Protein AF-A0AAN8JAZ2-F1 (afdb_monomer)

Nearest PDB structures (foldseek):
  7as7-assembly1_A  TM=8.091E-01  e=2.298E-23  Homo sapiens
  7asg-assembly1_A  TM=7.825E-01  e=1.418E-23  Homo sapiens
  5yjh-assembly1_A-2  TM=7.879E-01  e=4.203E-23  Homo sapiens
  5yjg-assembly1_A  TM=7.631E-01  e=3.957E-23  Homo sapiens
  7asc-assembly1_A  TM=7.833E-01  e=1.324E-22  Homo sapiens

Organism: Patella caerulea (NCBI:txid87958)

pLDDT: mean 89.94, std 14.74, range [33.25, 98.69]

Sequence (283 aa):
MLKFLLVVTLLLNGAFGAKKPNLVEYLSQNQQYSTLVSLVKEAGLVDALTNIRFATLFAPTNDAFAKVPAPVLAELKNDTKALTNVLLNHLTNSTIVSPAIQNNDRVANLIGGNLIFNVGPSDGVTVNGVAISDTDAIVSNGVIHTIDAVLLPADGDILDYLVLHDDQFTDLFAAIIVANLEDALRAGVFTLFAPNDKAFAGILPQLPGATLLDILKYHVVVGNIYSSALSDGQKVTTLNGKDLTVSIKDNVVKINGATVLTADINTNNGVIHVIDTVLIPSS

Foldseek 3Di:
DDDDDDDDDDPDDDDPDDAFAFPLRVLVVDQQQPVVNVLCVLLVVVVVRRPQQEKEFAGAGPQQVVPPPPVVVVVLSVDSVQSVQLRQQRMFSDADFLVNDAAQDWTATRVRFTWGWHDDPPQGIDTLNWGFPATFCDGPHHTYTYTHHRDHDACAAPLSVLVVPCVWRVPVNVLCVVLVCVVVRVVAAKEFAGETVLQVVPPPVPQPPDDSNLLRQQRIAGGADFPVNDDAQDWTATSSRDTWGWHADPNWIDTVNWTFPDTSRDHRRYTYTYTNHRDHDDD

InterPro domains:
  IPR000782 FAS1 domain [PF02469] (32-153)
  IPR000782 FAS1 domain [PF02469] (168-281)
  IPR000782 FAS1 domain [PS50213] (20-151)
  IPR000782 FAS1 domain [PS50213] (156-279)
  IPR000782 FAS1 domain [SM00554] (56-154)
  IPR000782 FAS1 domain [SM00554] (191-282)
  IPR036378 FAS1 domain superfamily [G3DSA:2.30.180.10] (18-155)
  IPR036378 FAS1 domain superfamily [G3DSA:2.30.180.10] (156-282)
  IPR036378 FAS1 domain superfamily [SSF82153] (13-154)
  IPR036378 FAS1 domain superfamily [SSF82153] (155-282)
  IPR050904 Cell adhesion and biosynthesis-related protein [PTHR10900] (18-283)

Structure (mmCIF, N/CA/C/O backbone):
data_AF-A0AAN8JAZ2-F1
#
_entry.id   AF-A0AAN8JAZ2-F1
#
loop_
_atom_site.group_PDB
_atom_site.id
_atom_site.type_symbol
_atom_site.label_atom_id
_atom_site.label_alt_id
_atom_site.label_comp_id
_atom_site.label_asym_id
_atom_site.label_entity_id
_atom_site.label_seq_id
_atom_site.pdbx_PDB_ins_code
_atom_site.Cartn_x
_atom_site.Cartn_y
_atom_site.Cartn_z
_atom_site.occupancy
_atom_site.B_iso_or_equiv
_atom_site.auth_seq_id
_atom_site.auth_comp_id
_atom_site.auth_asym_id
_atom_site.auth_atom_id
_atom_site.pdbx_PDB_model_num
ATOM 1 N N . MET A 1 1 ? -23.492 21.011 -22.150 1.00 40.44 1 MET A N 1
ATOM 2 C CA . MET A 1 1 ? -22.637 19.872 -22.549 1.00 40.44 1 MET A CA 1
ATOM 3 C C . MET A 1 1 ? -21.638 20.366 -23.579 1.00 40.44 1 MET A C 1
ATOM 5 O O . MET A 1 1 ? -22.024 20.574 -24.720 1.00 40.44 1 MET A O 1
ATOM 9 N N . LEU A 1 2 ? -20.392 20.616 -23.179 1.00 33.25 2 LEU A N 1
ATOM 10 C CA . LEU A 1 2 ? -19.326 20.998 -24.102 1.00 33.25 2 LEU A CA 1
ATOM 11 C C . LEU A 1 2 ? -18.165 20.023 -23.886 1.00 33.25 2 LEU A C 1
ATOM 13 O O . LEU A 1 2 ? -17.515 20.046 -22.845 1.00 33.25 2 LEU A O 1
ATOM 17 N N . LYS A 1 3 ? -17.995 19.091 -24.829 1.00 39.19 3 LYS A N 1
ATOM 18 C CA . LYS A 1 3 ? -16.880 18.138 -24.864 1.00 39.19 3 LYS A CA 1
ATOM 19 C C . LYS A 1 3 ? -15.608 18.915 -25.204 1.00 39.19 3 LYS A C 1
ATOM 21 O O . LYS A 1 3 ? -15.479 19.394 -26.327 1.00 39.19 3 LYS A O 1
ATOM 26 N N . PHE A 1 4 ? -14.682 19.030 -24.256 1.00 39.47 4 PHE A N 1
ATOM 27 C CA . PHE A 1 4 ? -13.321 19.473 -24.542 1.00 39.47 4 PHE A CA 1
ATOM 28 C C . PHE A 1 4 ? -12.564 18.328 -25.224 1.00 39.47 4 PHE A C 1
ATOM 30 O O . PHE A 1 4 ? -12.283 17.301 -24.614 1.00 39.47 4 PHE A O 1
ATOM 37 N N . LEU A 1 5 ? -12.279 18.504 -26.512 1.00 35.16 5 LEU A N 1
ATOM 38 C CA . LEU A 1 5 ? -11.349 17.681 -27.274 1.00 35.16 5 LEU A CA 1
ATOM 39 C C . LEU A 1 5 ? -9.962 18.322 -27.126 1.00 35.16 5 LEU A C 1
ATOM 41 O O . LEU A 1 5 ? -9.693 19.358 -27.731 1.00 35.16 5 LEU A O 1
ATOM 45 N N . LEU A 1 6 ? -9.105 17.746 -26.283 1.00 36.53 6 LEU A N 1
ATOM 46 C CA . LEU A 1 6 ? -7.715 18.176 -26.148 1.00 36.53 6 LEU A CA 1
ATOM 47 C C . LEU A 1 6 ? -6.927 17.640 -27.354 1.00 36.53 6 LEU A C 1
ATOM 49 O O . LEU A 1 6 ? -6.611 16.455 -27.426 1.00 36.53 6 LEU A O 1
ATOM 53 N N . VAL A 1 7 ? -6.646 18.505 -28.327 1.00 39.62 7 VAL A N 1
ATOM 54 C CA . VAL A 1 7 ? -5.731 18.200 -29.434 1.00 39.62 7 VAL A CA 1
ATOM 55 C C . VAL A 1 7 ? -4.316 18.521 -28.961 1.00 39.62 7 VAL A C 1
ATOM 57 O O . VAL A 1 7 ? -3.970 19.684 -28.769 1.00 39.62 7 VAL A O 1
ATOM 60 N N . VAL A 1 8 ? -3.504 17.486 -28.743 1.00 39.94 8 VAL A N 1
ATOM 61 C CA . VAL A 1 8 ? -2.071 17.623 -28.456 1.00 39.94 8 VAL A CA 1
ATOM 62 C C . VAL A 1 8 ? -1.348 17.929 -29.766 1.00 39.94 8 VAL A C 1
ATOM 64 O O . VAL A 1 8 ? -1.205 17.066 -30.631 1.00 39.94 8 VAL A O 1
ATOM 67 N N . THR A 1 9 ? -0.903 19.172 -29.929 1.00 38.56 9 THR A N 1
ATOM 68 C CA . THR A 1 9 ? -0.088 19.591 -31.073 1.00 38.56 9 THR A CA 1
ATOM 69 C C . THR A 1 9 ? 1.353 19.132 -30.857 1.00 38.56 9 THR A C 1
ATOM 71 O O . THR A 1 9 ? 2.084 19.700 -30.048 1.00 38.56 9 THR A O 1
ATOM 74 N N . LEU A 1 10 ? 1.765 18.084 -31.571 1.00 37.25 10 LEU A N 1
ATOM 75 C CA . LEU A 1 10 ? 3.137 17.580 -31.569 1.00 37.25 10 LEU A CA 1
ATOM 76 C C . LEU A 1 10 ? 4.021 18.528 -32.404 1.00 37.25 10 LEU A C 1
ATOM 78 O O . LEU A 1 10 ? 3.965 18.516 -33.633 1.00 37.25 10 LEU A O 1
ATOM 82 N N . LEU A 1 11 ? 4.829 19.369 -31.753 1.00 43.09 11 LEU A N 1
ATOM 83 C CA . LEU A 1 11 ? 5.885 20.126 -32.432 1.00 43.09 11 LEU A CA 1
ATOM 84 C C . LEU A 1 11 ? 7.030 19.167 -32.790 1.00 43.09 11 LEU A C 1
ATOM 86 O O . LEU A 1 11 ? 7.865 18.832 -31.953 1.00 43.09 11 LEU A O 1
ATOM 90 N N . LEU A 1 12 ? 7.055 18.710 -34.046 1.00 48.88 12 LEU A N 1
ATOM 91 C CA . LEU A 1 12 ? 8.210 18.033 -34.634 1.00 48.88 12 LEU A CA 1
ATOM 92 C C . LEU A 1 12 ? 9.330 19.056 -34.857 1.00 48.88 12 LEU A C 1
ATOM 94 O O . LEU A 1 12 ? 9.285 19.823 -35.814 1.00 48.88 12 LEU A O 1
ATOM 98 N N . ASN A 1 13 ? 10.365 19.007 -34.022 1.00 43.09 13 ASN A N 1
ATOM 99 C CA . ASN A 1 13 ? 11.676 19.555 -34.354 1.00 43.09 13 ASN A CA 1
ATOM 100 C C . ASN A 1 13 ? 12.724 18.432 -34.307 1.00 43.09 13 ASN A C 1
ATOM 102 O O . ASN A 1 13 ? 13.176 18.025 -33.245 1.00 43.09 13 ASN A O 1
ATOM 106 N N . GLY A 1 14 ? 13.070 17.930 -35.497 1.00 42.91 14 GLY A N 1
ATOM 107 C CA . GLY A 1 14 ? 14.413 17.482 -35.879 1.00 42.91 14 GLY A CA 1
ATOM 108 C C . GLY A 1 14 ? 15.150 16.441 -35.028 1.00 42.91 14 GLY A C 1
ATOM 109 O O . GLY A 1 14 ? 16.140 16.782 -34.395 1.00 42.91 14 GLY A O 1
ATOM 110 N N . ALA A 1 15 ? 14.784 15.162 -35.160 1.00 43.62 15 ALA A N 1
ATOM 111 C CA . ALA A 1 15 ? 15.729 14.036 -35.201 1.00 43.62 15 ALA A CA 1
ATOM 112 C C . ALA A 1 15 ? 15.034 12.825 -35.849 1.00 43.62 15 ALA A C 1
ATOM 114 O O . ALA A 1 15 ? 14.043 12.310 -35.335 1.00 43.62 15 ALA A O 1
ATOM 115 N N . PHE A 1 16 ? 15.525 12.369 -37.001 1.00 45.75 16 PHE A N 1
ATOM 116 C CA . PHE A 1 16 ? 15.052 11.140 -37.636 1.00 45.75 16 PHE A CA 1
ATOM 117 C C . PHE A 1 16 ? 15.409 9.924 -36.751 1.00 45.75 16 PHE A C 1
ATOM 119 O O . PHE A 1 16 ? 16.544 9.465 -36.742 1.00 45.75 16 PHE A O 1
ATOM 126 N N . GLY A 1 17 ? 14.417 9.403 -36.021 1.00 52.44 17 GLY A N 1
ATOM 127 C CA . GLY A 1 17 ? 14.143 7.964 -35.933 1.00 52.44 17 GLY A CA 1
ATOM 128 C C . GLY A 1 17 ? 15.036 7.061 -35.071 1.00 52.44 17 GLY A C 1
ATOM 129 O O . GLY A 1 17 ? 15.272 5.926 -35.477 1.00 52.44 17 GLY A O 1
ATOM 130 N N . ALA A 1 18 ? 15.484 7.471 -33.882 1.00 63.41 18 ALA A N 1
ATOM 131 C CA . ALA A 1 18 ? 15.966 6.483 -32.911 1.00 63.41 18 ALA A CA 1
ATOM 132 C C . ALA A 1 18 ? 14.769 5.694 -32.341 1.00 63.41 18 ALA A C 1
ATOM 134 O O . ALA A 1 18 ? 13.843 6.286 -31.778 1.00 63.41 18 ALA A O 1
ATOM 135 N N . LYS A 1 19 ? 14.764 4.360 -32.493 1.00 84.88 19 LYS A N 1
ATOM 136 C CA . LYS A 1 19 ? 13.795 3.482 -31.814 1.00 84.88 19 LYS A CA 1
ATOM 137 C C . LYS A 1 19 ? 13.899 3.750 -30.309 1.00 84.88 19 LYS A C 1
ATOM 139 O O . LYS A 1 19 ? 14.987 3.632 -29.752 1.00 84.88 19 LYS A O 1
ATOM 144 N N . LYS A 1 20 ? 12.787 4.111 -29.655 1.00 91.19 20 LYS A N 1
ATOM 145 C CA . LYS A 1 20 ? 12.765 4.257 -28.192 1.00 91.19 20 LYS A CA 1
ATOM 146 C C . LYS A 1 20 ? 13.203 2.935 -27.545 1.00 91.19 20 LYS A C 1
ATOM 148 O O . LYS A 1 20 ? 12.728 1.889 -28.002 1.00 91.19 20 LYS A O 1
ATOM 153 N N . PRO A 1 21 ? 14.051 2.959 -26.502 1.00 96.88 21 PRO A N 1
ATOM 154 C CA . PRO A 1 21 ? 14.417 1.737 -25.794 1.00 96.88 21 PRO A CA 1
ATOM 155 C C . PRO A 1 21 ? 13.165 1.056 -25.224 1.00 96.88 21 PRO A C 1
ATOM 157 O O . PRO A 1 21 ? 12.138 1.708 -25.029 1.00 96.88 21 PRO A O 1
ATOM 160 N N . ASN A 1 22 ? 13.201 -0.255 -25.006 1.00 97.12 22 ASN A N 1
ATOM 161 C CA . ASN A 1 22 ? 12.215 -0.952 -24.168 1.00 97.12 22 ASN A CA 1
ATOM 162 C C . ASN A 1 22 ? 12.519 -0.750 -22.669 1.00 97.12 22 ASN A C 1
ATOM 164 O O . ASN A 1 22 ? 13.529 -0.137 -22.325 1.00 97.12 22 ASN A O 1
ATOM 168 N N . LEU A 1 23 ? 11.661 -1.261 -21.779 1.00 97.62 23 LEU A N 1
ATOM 169 C CA . LEU A 1 23 ? 11.838 -1.186 -20.322 1.00 97.62 23 LEU A CA 1
ATOM 170 C C . LEU A 1 23 ? 13.252 -1.607 -19.884 1.00 97.62 23 LEU A C 1
ATOM 172 O O . LEU A 1 23 ? 13.967 -0.822 -19.269 1.00 97.62 23 LEU A O 1
ATOM 176 N N . VAL A 1 24 ? 13.686 -2.819 -20.239 1.00 98.12 24 VAL A N 1
ATOM 177 C CA . VAL A 1 24 ? 14.981 -3.379 -19.811 1.00 98.12 24 VAL A CA 1
ATOM 178 C C . VAL A 1 24 ? 16.157 -2.589 -20.393 1.00 98.12 24 VAL A C 1
ATOM 180 O O . VAL A 1 24 ? 17.141 -2.333 -19.693 1.00 98.12 24 VAL A O 1
ATOM 183 N N . GLU A 1 25 ? 16.058 -2.173 -21.658 1.00 98.25 25 GLU A N 1
ATOM 184 C CA . GLU A 1 25 ? 17.064 -1.333 -22.318 1.00 98.25 25 GLU A CA 1
ATOM 185 C C . GLU A 1 25 ? 17.199 0.026 -21.620 1.00 98.25 25 GLU A C 1
ATOM 187 O O . GLU A 1 25 ? 18.316 0.449 -21.330 1.00 98.25 25 GLU A O 1
ATOM 192 N N . TYR A 1 26 ? 16.078 0.683 -21.301 1.00 98.19 26 TYR A N 1
ATOM 193 C CA . TYR A 1 26 ? 16.071 1.968 -20.604 1.00 98.19 26 TYR A CA 1
ATOM 194 C C . TYR A 1 26 ? 16.690 1.848 -19.211 1.00 98.19 26 TYR A C 1
ATOM 196 O O . TYR A 1 26 ? 17.563 2.640 -18.856 1.00 98.19 26 TYR A O 1
ATOM 204 N N . LEU A 1 27 ? 16.294 0.836 -18.431 1.00 98.31 27 LEU A N 1
ATOM 205 C CA . LEU A 1 27 ? 16.868 0.600 -17.104 1.00 98.31 27 LEU A CA 1
ATOM 206 C C . LEU A 1 27 ? 18.382 0.366 -17.185 1.00 98.31 27 LEU A C 1
ATOM 208 O O . LEU A 1 27 ? 19.137 0.928 -16.400 1.00 98.31 27 LEU A O 1
ATOM 212 N N . SER A 1 28 ? 18.841 -0.408 -18.172 1.00 98.19 28 SER A N 1
ATOM 213 C CA . SER A 1 28 ? 20.266 -0.719 -18.358 1.00 98.19 28 SER A CA 1
ATOM 214 C C . SER A 1 28 ? 21.110 0.493 -18.768 1.00 98.19 28 SER A C 1
ATOM 216 O O . SER A 1 28 ? 22.317 0.501 -18.536 1.00 98.19 28 SER A O 1
ATOM 218 N N . GLN A 1 29 ? 20.497 1.512 -19.375 1.00 97.88 29 GLN A N 1
ATOM 219 C CA . GLN A 1 29 ? 21.160 2.765 -19.749 1.00 97.88 29 GLN A CA 1
ATOM 220 C C . GLN A 1 29 ? 21.296 3.746 -18.573 1.00 97.88 29 GLN A C 1
ATOM 222 O O . GLN A 1 29 ? 22.061 4.704 -18.666 1.00 97.88 29 GLN A O 1
ATOM 227 N N . ASN A 1 30 ? 20.591 3.509 -17.464 1.00 97.88 30 ASN A N 1
ATOM 228 C CA . ASN A 1 30 ? 20.518 4.411 -16.320 1.00 97.88 30 ASN A CA 1
ATOM 229 C C . ASN A 1 30 ? 21.139 3.755 -15.076 1.00 97.88 30 ASN A C 1
ATOM 231 O O . ASN A 1 30 ? 20.594 2.811 -14.507 1.00 97.88 30 ASN A O 1
ATOM 235 N N . GLN A 1 31 ? 22.277 4.284 -14.613 1.00 97.94 31 GLN A N 1
ATOM 236 C CA . GLN A 1 31 ? 23.061 3.684 -13.519 1.00 97.94 31 GLN A CA 1
ATOM 237 C C . GLN A 1 31 ? 22.284 3.536 -12.201 1.00 97.94 31 GLN A C 1
ATOM 239 O O . GLN A 1 31 ? 22.577 2.626 -11.425 1.00 97.94 31 GLN A O 1
ATOM 244 N N . GLN A 1 32 ? 21.277 4.381 -11.964 1.00 98.00 32 GLN A N 1
ATOM 245 C CA . GLN A 1 32 ? 20.446 4.341 -10.759 1.00 98.00 32 GLN A CA 1
ATOM 246 C C . GLN A 1 32 ? 19.569 3.087 -10.628 1.00 98.00 32 GLN A C 1
ATOM 248 O O . GLN A 1 32 ? 19.041 2.854 -9.548 1.00 98.00 32 GLN A O 1
ATOM 253 N N . TYR A 1 33 ? 19.420 2.285 -11.689 1.00 98.50 33 TYR A N 1
ATOM 254 C CA . TYR A 1 33 ? 18.646 1.037 -11.668 1.00 98.50 33 TYR A CA 1
ATOM 255 C C . TYR A 1 33 ? 19.524 -0.21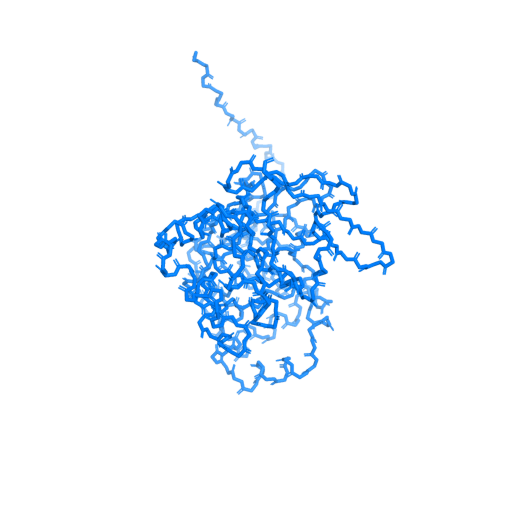7 -11.776 1.00 98.50 33 TYR A C 1
ATOM 257 O O . TYR A 1 33 ? 19.020 -1.301 -12.071 1.00 98.50 33 TYR A O 1
ATOM 265 N N . SER A 1 34 ? 20.840 -0.108 -11.576 1.00 98.25 34 SER A N 1
ATOM 266 C CA . SER A 1 34 ? 21.761 -1.239 -11.750 1.00 98.25 34 SER A CA 1
ATOM 267 C C . SER A 1 34 ? 21.412 -2.443 -10.862 1.00 98.25 34 SER A C 1
ATOM 269 O O . SER A 1 34 ? 21.470 -3.577 -11.344 1.00 98.25 34 SER A O 1
ATOM 271 N N . THR A 1 35 ? 20.970 -2.220 -9.618 1.00 96.69 35 THR A N 1
ATOM 272 C CA . THR A 1 35 ? 20.486 -3.287 -8.724 1.00 96.69 35 THR A CA 1
ATOM 273 C C . THR A 1 35 ? 19.230 -3.957 -9.281 1.00 96.69 35 THR A C 1
ATOM 275 O O . THR A 1 35 ? 19.182 -5.184 -9.368 1.00 96.69 35 THR A O 1
ATOM 278 N N . LEU A 1 36 ? 18.248 -3.170 -9.738 1.00 97.75 36 LEU A N 1
ATOM 279 C CA . LEU A 1 36 ? 17.022 -3.691 -10.353 1.00 97.75 36 LEU A CA 1
ATOM 280 C C . LEU A 1 36 ? 17.337 -4.553 -11.582 1.00 97.75 36 LEU A C 1
ATOM 282 O O . LEU A 1 36 ? 16.820 -5.658 -11.716 1.00 97.75 36 LEU A O 1
ATOM 286 N N . VAL A 1 37 ? 18.225 -4.078 -12.461 1.00 98.38 37 VAL A N 1
ATOM 287 C CA . VAL A 1 37 ? 18.643 -4.807 -13.668 1.00 98.38 37 VAL A CA 1
ATOM 288 C C . VAL A 1 37 ? 19.332 -6.130 -13.318 1.00 98.38 37 VAL A C 1
ATOM 290 O O . VAL A 1 37 ? 19.099 -7.123 -14.008 1.00 98.38 37 VAL A O 1
ATOM 293 N N . SER A 1 38 ? 20.162 -6.174 -12.266 1.00 96.62 38 SER A N 1
ATOM 294 C CA . SER A 1 38 ? 20.778 -7.427 -11.795 1.00 96.62 38 SER A CA 1
ATOM 295 C C . SER A 1 38 ? 19.717 -8.427 -11.348 1.00 96.62 38 SER A C 1
ATOM 297 O O . SER A 1 38 ? 19.698 -9.554 -11.834 1.00 96.62 38 SER A O 1
ATOM 299 N N . LEU A 1 39 ? 18.775 -7.992 -10.508 1.00 95.69 39 LEU A N 1
ATOM 300 C CA . LEU A 1 39 ? 17.714 -8.854 -9.987 1.00 95.69 39 LEU A CA 1
ATOM 301 C C . LEU A 1 39 ? 16.773 -9.355 -11.093 1.00 95.69 39 LEU A C 1
ATOM 303 O O . LEU A 1 39 ? 16.398 -10.522 -11.093 1.00 95.69 39 LEU A O 1
ATOM 307 N N . VAL A 1 40 ? 16.445 -8.518 -12.083 1.00 97.12 40 VAL A N 1
ATOM 308 C CA . VAL A 1 40 ? 15.669 -8.929 -13.270 1.00 97.12 40 VAL A CA 1
ATOM 309 C C . VAL A 1 40 ? 16.390 -10.021 -14.068 1.00 97.12 40 VAL A C 1
ATOM 311 O O . VAL A 1 40 ? 15.742 -10.945 -14.565 1.00 97.12 40 VAL A O 1
ATOM 314 N N . LYS A 1 41 ? 17.722 -9.942 -14.190 1.00 96.25 41 LYS A N 1
ATOM 315 C CA . LYS A 1 41 ? 18.535 -10.985 -14.839 1.00 96.25 41 LYS A CA 1
ATOM 316 C C . LYS A 1 41 ? 18.574 -12.264 -14.009 1.00 96.25 41 LYS A C 1
ATOM 318 O O . LYS A 1 41 ? 18.358 -13.335 -14.563 1.00 96.25 41 LYS A O 1
ATOM 323 N N . GLU A 1 42 ? 18.813 -12.149 -12.705 1.00 93.31 42 GLU A N 1
ATOM 324 C CA . GLU A 1 42 ? 18.852 -13.277 -11.764 1.00 93.31 42 GLU A CA 1
ATOM 325 C C . GLU A 1 42 ? 17.514 -14.030 -11.711 1.00 93.31 42 GLU A C 1
ATOM 327 O O . GLU A 1 42 ? 17.501 -15.257 -11.695 1.00 93.31 42 GLU A O 1
ATOM 332 N N . ALA A 1 43 ? 16.390 -13.311 -11.776 1.00 95.19 43 ALA A N 1
ATOM 333 C CA . ALA A 1 43 ? 15.048 -13.889 -11.827 1.00 95.19 43 ALA A CA 1
ATOM 334 C C . ALA A 1 43 ? 14.650 -14.432 -13.216 1.00 95.19 43 ALA A C 1
ATOM 336 O O . ALA A 1 43 ? 13.558 -14.973 -13.374 1.00 95.19 43 ALA A O 1
ATOM 337 N N . GLY A 1 44 ? 15.491 -14.271 -14.247 1.00 96.19 44 GLY A N 1
ATOM 338 C CA . GLY A 1 44 ? 15.187 -14.732 -15.606 1.00 96.19 44 GLY A CA 1
ATOM 339 C C . GLY A 1 44 ? 14.048 -13.967 -16.294 1.00 96.19 44 GLY A C 1
ATOM 340 O O . GLY A 1 44 ? 13.424 -14.487 -17.215 1.00 96.19 44 GLY A O 1
ATOM 341 N N . LEU A 1 45 ? 13.767 -12.729 -15.873 1.00 97.44 45 LEU A N 1
ATOM 342 C CA . LEU A 1 45 ? 12.632 -11.935 -16.364 1.00 97.44 45 LEU A CA 1
ATOM 343 C C . LEU A 1 45 ? 12.955 -11.066 -17.589 1.00 97.44 45 LEU A C 1
ATOM 345 O O . LEU A 1 45 ? 12.060 -10.409 -18.118 1.00 97.44 45 LEU A O 1
ATOM 349 N N . VAL A 1 46 ? 14.205 -11.054 -18.063 1.00 98.25 46 VAL A N 1
ATOM 350 C CA . VAL A 1 46 ? 14.652 -10.193 -19.177 1.00 98.25 46 VAL A CA 1
ATOM 351 C C . VAL A 1 46 ? 13.782 -10.375 -20.419 1.00 98.25 46 VAL A C 1
ATOM 353 O O . VAL A 1 46 ? 13.182 -9.408 -20.882 1.00 98.25 46 VAL A O 1
ATOM 356 N N . ASP A 1 47 ? 13.650 -11.605 -20.922 1.00 98.00 47 ASP A N 1
ATOM 357 C CA . ASP A 1 47 ? 12.897 -11.867 -22.153 1.00 98.00 47 ASP A CA 1
ATOM 358 C C . ASP A 1 47 ? 11.412 -11.524 -21.997 1.00 98.00 47 ASP A C 1
ATOM 360 O O . ASP A 1 47 ? 10.804 -10.953 -22.906 1.00 98.00 47 ASP A O 1
ATOM 364 N N . ALA A 1 48 ? 10.832 -11.817 -20.830 1.00 97.25 48 ALA A N 1
ATOM 365 C CA . ALA A 1 48 ? 9.444 -11.490 -20.528 1.00 97.25 48 ALA A CA 1
ATOM 366 C C . ALA A 1 48 ? 9.208 -9.969 -20.534 1.00 97.25 48 ALA A C 1
ATOM 368 O O . ALA A 1 48 ? 8.274 -9.496 -21.178 1.00 97.25 48 ALA A O 1
ATOM 369 N N . LEU A 1 49 ? 10.076 -9.191 -19.881 1.00 97.19 49 LEU A N 1
ATOM 370 C CA . LEU A 1 49 ? 9.953 -7.731 -19.787 1.00 97.19 49 LEU A CA 1
ATOM 371 C C . LEU A 1 49 ? 10.365 -6.998 -21.069 1.00 97.19 49 LEU A C 1
ATOM 373 O O . LEU A 1 49 ? 9.877 -5.901 -21.335 1.00 97.19 49 LEU A O 1
ATOM 377 N N . THR A 1 50 ? 11.238 -7.580 -21.888 1.00 97.44 50 THR A N 1
ATOM 378 C CA . THR A 1 50 ? 11.553 -7.053 -23.220 1.00 97.44 50 THR A CA 1
ATOM 379 C C . THR A 1 50 ? 10.376 -7.229 -24.181 1.00 97.44 50 THR A C 1
ATOM 381 O O . THR A 1 50 ? 10.100 -6.328 -24.971 1.00 97.44 50 THR A O 1
ATOM 384 N N . ASN A 1 51 ? 9.658 -8.355 -24.096 1.00 96.38 51 ASN A N 1
ATOM 385 C CA . ASN A 1 51 ? 8.572 -8.700 -25.021 1.00 96.38 51 ASN A CA 1
ATOM 386 C C . ASN A 1 51 ? 7.162 -8.407 -24.486 1.00 96.38 51 ASN A C 1
ATOM 388 O O . ASN A 1 51 ? 6.179 -8.662 -25.186 1.00 96.38 51 ASN A O 1
ATOM 392 N N . ILE A 1 52 ? 7.033 -7.875 -23.267 1.00 95.62 52 ILE A N 1
ATOM 393 C CA . ILE A 1 52 ? 5.736 -7.465 -22.725 1.00 95.62 52 ILE A CA 1
ATOM 394 C C . ILE A 1 52 ? 5.082 -6.440 -23.657 1.00 95.62 52 ILE A C 1
ATOM 396 O O . ILE A 1 52 ? 5.742 -5.541 -24.178 1.00 95.62 52 ILE A O 1
ATOM 400 N N . ARG A 1 53 ? 3.775 -6.591 -23.896 1.00 93.44 53 ARG A N 1
ATOM 401 C CA . ARG A 1 53 ? 3.042 -5.764 -24.866 1.00 93.44 53 ARG A CA 1
ATOM 402 C C . ARG A 1 53 ? 2.974 -4.300 -24.428 1.00 93.44 53 ARG A C 1
ATOM 404 O O . ARG A 1 53 ? 3.234 -3.406 -25.228 1.00 93.44 53 ARG A O 1
ATOM 411 N N . PHE A 1 54 ? 2.565 -4.079 -23.184 1.00 93.88 54 PHE A N 1
ATOM 412 C CA . PHE A 1 54 ? 2.548 -2.786 -22.513 1.00 93.88 54 PHE A CA 1
ATOM 413 C C . PHE A 1 54 ? 2.522 -3.000 -20.999 1.00 93.88 54 PHE A C 1
ATOM 415 O O . PHE A 1 54 ? 1.874 -3.933 -20.525 1.00 93.88 54 PHE A O 1
ATOM 422 N N . ALA A 1 55 ? 3.211 -2.136 -20.259 1.00 97.75 55 ALA A N 1
ATOM 423 C CA . ALA A 1 55 ? 3.183 -2.111 -18.801 1.00 97.75 55 ALA A CA 1
ATOM 424 C C . ALA A 1 55 ? 3.493 -0.710 -18.262 1.00 97.75 55 ALA A C 1
ATOM 426 O O . ALA A 1 55 ? 3.963 0.168 -18.994 1.00 97.75 55 ALA A O 1
ATOM 427 N N . THR A 1 56 ? 3.260 -0.525 -16.969 1.00 98.50 56 THR A N 1
ATOM 428 C CA . THR A 1 56 ? 3.855 0.558 -16.187 1.00 98.50 56 THR A CA 1
ATOM 429 C C . THR A 1 56 ? 4.777 -0.078 -15.172 1.00 98.50 56 THR A C 1
ATOM 431 O O . THR A 1 56 ? 4.343 -0.973 -14.452 1.00 98.50 56 THR A O 1
ATOM 434 N N . LEU A 1 57 ? 6.034 0.349 -15.140 1.00 98.69 57 LEU A N 1
ATOM 435 C CA . LEU A 1 57 ? 7.009 -0.088 -14.151 1.00 98.69 57 LEU A CA 1
ATOM 436 C C . LEU A 1 57 ? 7.226 1.028 -13.132 1.00 98.69 57 LEU A C 1
ATOM 438 O O . LEU A 1 57 ? 7.650 2.123 -13.496 1.00 98.69 57 LEU A O 1
ATOM 442 N N . PHE A 1 58 ? 7.017 0.720 -11.860 1.00 98.56 58 PHE A N 1
ATOM 443 C CA . PHE A 1 58 ? 7.461 1.553 -10.750 1.00 9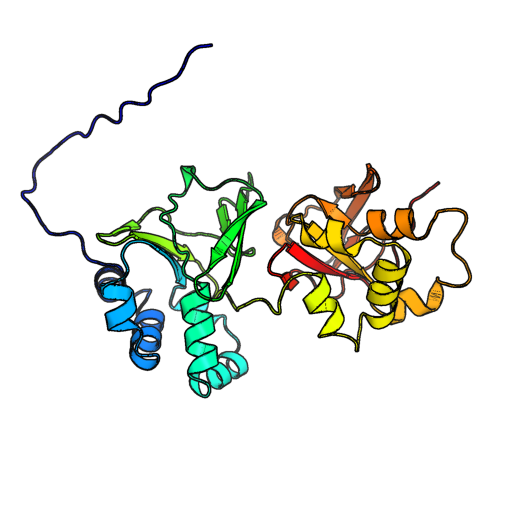8.56 58 PHE A CA 1
ATOM 444 C C . PHE A 1 58 ? 8.877 1.111 -10.383 1.00 98.56 58 PHE A C 1
ATOM 446 O O . PHE A 1 58 ? 9.060 0.099 -9.721 1.00 98.56 58 PHE A O 1
ATOM 453 N N . ALA A 1 59 ? 9.889 1.789 -10.920 1.00 98.62 59 ALA A N 1
ATOM 454 C CA . ALA A 1 59 ? 11.283 1.368 -10.857 1.00 98.62 59 ALA A CA 1
ATOM 455 C C . ALA A 1 59 ? 11.960 1.854 -9.561 1.00 98.62 59 ALA A C 1
ATOM 457 O O . ALA A 1 59 ? 12.259 3.049 -9.455 1.00 98.62 59 ALA A O 1
ATOM 458 N N . PRO A 1 60 ? 12.252 0.961 -8.595 1.00 98.50 60 PRO A N 1
ATOM 459 C CA . PRO A 1 60 ? 13.045 1.311 -7.425 1.00 98.50 60 PRO A CA 1
ATOM 460 C C . PRO A 1 60 ? 14.485 1.637 -7.820 1.00 98.50 60 PRO A C 1
ATOM 462 O O . PRO A 1 60 ? 15.124 0.906 -8.587 1.00 98.50 60 PRO A O 1
ATOM 465 N N . THR A 1 61 ? 15.006 2.734 -7.278 1.00 98.31 61 THR A N 1
ATOM 466 C CA . THR A 1 61 ? 16.418 3.107 -7.422 1.00 98.31 61 THR A CA 1
ATOM 467 C C . THR A 1 61 ? 17.335 2.194 -6.604 1.00 98.31 61 THR A C 1
ATOM 469 O O . THR A 1 61 ? 16.905 1.436 -5.734 1.00 98.31 61 THR A O 1
ATOM 472 N N . ASN A 1 62 ? 18.644 2.287 -6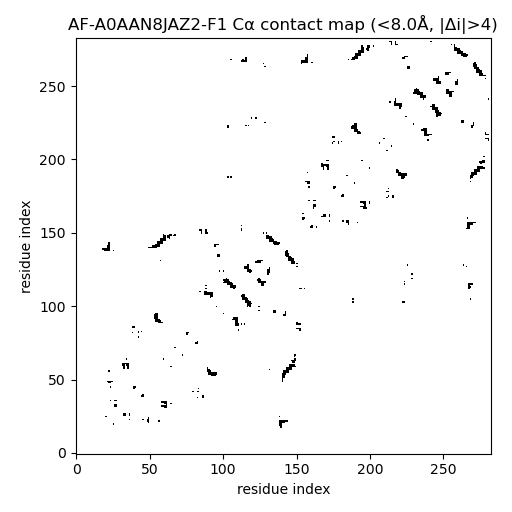.831 1.00 97.50 62 ASN A N 1
ATOM 473 C CA . ASN A 1 62 ? 19.635 1.622 -5.986 1.00 97.50 62 ASN A CA 1
ATOM 474 C C . ASN A 1 62 ? 19.498 2.029 -4.508 1.00 97.50 62 ASN A C 1
ATOM 476 O O . ASN A 1 62 ? 19.624 1.174 -3.634 1.00 97.50 62 ASN A O 1
ATOM 480 N N . ASP A 1 63 ? 19.180 3.298 -4.238 1.00 97.06 63 ASP A N 1
ATOM 481 C CA . ASP A 1 63 ? 18.952 3.799 -2.880 1.00 97.06 63 ASP A CA 1
ATOM 482 C C . ASP A 1 63 ? 17.681 3.199 -2.266 1.00 97.06 63 ASP A C 1
ATOM 484 O O . ASP A 1 63 ? 17.667 2.871 -1.081 1.00 97.06 63 ASP A O 1
ATOM 488 N N . ALA A 1 64 ? 16.637 2.970 -3.070 1.00 96.88 64 ALA A N 1
ATOM 489 C CA . ALA A 1 64 ? 15.439 2.255 -2.635 1.00 96.88 64 ALA A CA 1
ATOM 490 C C . ALA A 1 64 ? 15.770 0.832 -2.158 1.00 96.88 64 ALA A C 1
ATOM 492 O O . ALA A 1 64 ? 15.324 0.413 -1.091 1.00 96.88 64 ALA A O 1
ATOM 493 N N . PHE A 1 65 ? 16.605 0.101 -2.905 1.00 95.50 65 PHE A N 1
ATOM 494 C CA . PHE A 1 65 ? 17.079 -1.220 -2.481 1.00 95.50 65 PHE A CA 1
ATOM 495 C C . PHE A 1 65 ? 17.981 -1.160 -1.246 1.00 95.50 65 PHE A C 1
ATOM 497 O O . PHE A 1 65 ? 17.925 -2.067 -0.420 1.00 95.50 65 PHE A O 1
ATOM 504 N N . ALA A 1 66 ? 18.785 -0.105 -1.087 1.00 94.88 66 ALA A N 1
ATOM 505 C CA . ALA A 1 66 ? 19.637 0.073 0.089 1.00 94.88 66 ALA A CA 1
ATOM 506 C C . ALA A 1 66 ? 18.835 0.281 1.388 1.00 94.88 66 ALA A C 1
ATOM 508 O O . ALA A 1 66 ? 19.342 -0.018 2.469 1.00 94.88 66 ALA A O 1
ATOM 509 N N . LYS A 1 67 ? 17.584 0.755 1.292 1.00 95.38 67 LYS A N 1
ATOM 510 C CA . LYS A 1 67 ? 16.653 0.874 2.428 1.00 95.38 67 LYS A CA 1
ATOM 511 C C . LYS A 1 67 ? 16.021 -0.464 2.835 1.00 95.38 67 LYS A C 1
ATOM 513 O O . LYS A 1 67 ? 15.476 -0.555 3.933 1.00 95.38 67 LYS A O 1
ATOM 518 N N . VAL A 1 68 ? 16.076 -1.498 1.989 1.00 93.06 68 VAL A N 1
ATOM 519 C CA . VAL A 1 68 ? 15.526 -2.820 2.326 1.00 93.06 68 VAL A CA 1
ATOM 520 C C . VAL A 1 68 ? 16.398 -3.470 3.404 1.00 93.06 68 VAL A C 1
ATOM 522 O O . VAL A 1 68 ? 17.613 -3.581 3.214 1.00 93.06 68 VAL A O 1
ATOM 525 N N . PRO A 1 69 ? 15.819 -3.947 4.522 1.00 92.00 69 PRO A N 1
ATOM 526 C CA . PRO A 1 69 ? 16.587 -4.633 5.552 1.00 92.00 69 PRO A CA 1
ATOM 527 C C . PRO A 1 69 ? 17.376 -5.819 4.983 1.00 92.00 69 PRO A C 1
ATOM 529 O O . PRO A 1 69 ? 16.839 -6.648 4.247 1.00 92.00 69 PRO A O 1
ATOM 532 N N . ALA A 1 70 ? 18.652 -5.936 5.362 1.00 88.19 70 ALA A N 1
ATOM 533 C CA . ALA A 1 70 ? 19.543 -6.977 4.844 1.00 88.19 70 ALA A CA 1
ATOM 534 C C . ALA A 1 70 ? 19.000 -8.419 4.985 1.00 88.19 70 ALA A C 1
ATOM 536 O O . ALA A 1 70 ? 19.177 -9.185 4.036 1.00 88.19 70 ALA A O 1
ATOM 537 N N . PRO A 1 71 ? 18.314 -8.805 6.086 1.00 90.00 71 PRO A N 1
ATOM 538 C CA . PRO A 1 71 ? 17.698 -10.128 6.190 1.00 90.00 71 PRO A CA 1
ATOM 539 C C . PRO A 1 71 ? 16.636 -10.380 5.113 1.00 90.00 71 PRO A C 1
ATOM 541 O O . PRO A 1 71 ? 16.665 -11.426 4.474 1.00 90.00 71 PRO A O 1
ATOM 544 N N . VAL A 1 72 ? 15.772 -9.392 4.851 1.00 88.50 72 VAL A N 1
ATOM 545 C CA . VAL A 1 72 ? 14.719 -9.476 3.825 1.00 88.50 72 VAL A CA 1
ATOM 546 C C . VAL A 1 72 ? 15.345 -9.617 2.442 1.00 88.50 72 VAL A C 1
ATOM 548 O O . VAL A 1 72 ? 14.969 -10.488 1.665 1.00 88.50 72 VAL A O 1
ATOM 551 N N . LEU A 1 73 ? 16.360 -8.805 2.132 1.00 83.06 73 LEU A N 1
ATOM 552 C CA . LEU A 1 73 ? 17.034 -8.891 0.837 1.00 83.06 73 LEU A CA 1
ATOM 553 C C . LEU A 1 73 ? 17.753 -10.238 0.640 1.00 83.06 73 LEU A C 1
ATOM 555 O O . LEU A 1 73 ? 17.792 -10.753 -0.476 1.00 83.06 73 LEU A O 1
ATOM 559 N N . ALA A 1 74 ? 18.331 -10.808 1.701 1.00 86.06 74 ALA A N 1
ATOM 560 C CA . ALA A 1 74 ? 18.970 -12.120 1.650 1.00 86.06 74 ALA A CA 1
ATOM 561 C C . ALA A 1 74 ? 17.951 -13.249 1.432 1.00 86.06 74 ALA A C 1
ATOM 563 O O . ALA A 1 74 ? 18.207 -14.153 0.639 1.00 86.06 74 ALA A O 1
ATOM 564 N N . GLU A 1 75 ? 16.795 -13.175 2.090 1.00 87.69 75 GLU A N 1
ATOM 565 C CA . GLU A 1 75 ? 15.691 -14.116 1.898 1.00 87.69 75 GLU A CA 1
ATOM 566 C C . GLU A 1 75 ? 15.170 -14.077 0.459 1.00 87.69 75 GLU A C 1
ATOM 568 O O . GLU A 1 75 ? 15.124 -15.114 -0.202 1.00 87.69 75 GLU A O 1
ATOM 573 N N . LEU A 1 76 ? 14.915 -12.879 -0.079 1.00 87.25 76 LEU A N 1
ATOM 574 C CA . LEU A 1 76 ? 14.487 -12.710 -1.469 1.00 87.25 76 LEU A CA 1
ATOM 575 C C . LEU A 1 76 ? 15.494 -13.306 -2.458 1.00 87.25 76 LEU A C 1
ATOM 577 O O . LEU A 1 76 ? 15.103 -13.954 -3.419 1.00 87.25 76 LEU A O 1
ATOM 581 N N . LYS A 1 77 ? 16.798 -13.141 -2.225 1.00 81.69 77 LYS A N 1
ATOM 582 C CA . LYS A 1 77 ? 17.827 -13.724 -3.104 1.00 81.69 77 LYS A CA 1
ATOM 583 C C . LYS A 1 77 ? 17.888 -15.252 -3.045 1.00 81.69 77 LYS A 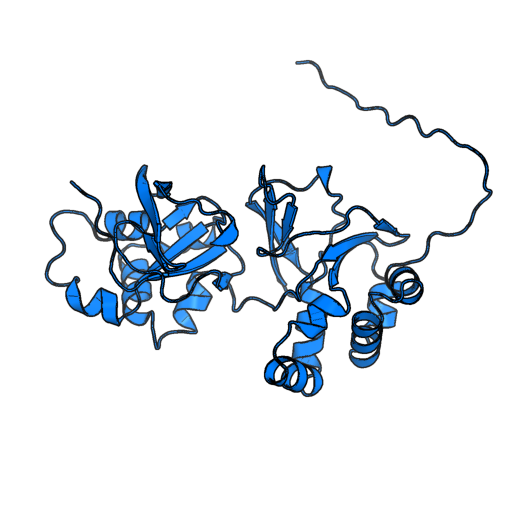C 1
ATOM 585 O O . LYS A 1 77 ? 18.312 -15.870 -4.018 1.00 81.69 77 LYS A O 1
ATOM 590 N N . ASN A 1 78 ? 17.480 -15.851 -1.930 1.00 89.88 78 ASN A N 1
ATOM 591 C CA . ASN A 1 78 ? 17.468 -17.303 -1.754 1.00 89.88 78 ASN A CA 1
ATOM 592 C C . ASN A 1 78 ? 16.162 -17.956 -2.231 1.00 89.88 78 ASN A C 1
ATOM 594 O O . ASN A 1 78 ? 16.146 -19.163 -2.465 1.00 89.88 78 ASN A O 1
ATOM 598 N N . ASP A 1 79 ? 15.094 -17.177 -2.414 1.00 93.69 79 ASP A N 1
ATOM 599 C CA . ASP A 1 79 ? 13.821 -17.635 -2.965 1.00 93.69 79 ASP A CA 1
ATOM 600 C C . ASP A 1 79 ? 13.517 -16.922 -4.290 1.00 93.69 79 ASP A C 1
ATOM 602 O O . ASP A 1 79 ? 12.951 -15.829 -4.346 1.00 93.69 79 ASP A O 1
ATOM 606 N N . THR A 1 80 ? 13.848 -17.585 -5.401 1.00 91.56 80 THR A N 1
ATOM 607 C CA . THR A 1 80 ? 13.601 -17.065 -6.753 1.00 91.56 80 THR A CA 1
ATOM 608 C C . THR A 1 80 ? 12.122 -16.767 -7.014 1.00 91.56 80 THR A C 1
ATOM 610 O O . THR A 1 80 ? 11.815 -15.849 -7.778 1.00 91.56 80 THR A O 1
ATOM 613 N N . LYS A 1 81 ? 11.191 -17.504 -6.394 1.00 93.56 81 LYS A N 1
ATOM 614 C CA . LYS A 1 81 ? 9.754 -17.251 -6.549 1.00 93.56 81 LYS A CA 1
ATOM 615 C C . LYS A 1 81 ? 9.365 -15.977 -5.807 1.00 93.56 81 LYS A C 1
ATOM 617 O O . LYS A 1 81 ? 8.678 -15.140 -6.388 1.00 93.56 81 LYS A O 1
ATOM 622 N N . ALA A 1 82 ? 9.840 -15.802 -4.576 1.00 93.31 82 ALA A N 1
ATOM 623 C CA . ALA A 1 82 ? 9.627 -14.573 -3.819 1.00 93.31 82 ALA A CA 1
ATOM 624 C C . ALA A 1 82 ? 10.244 -13.360 -4.534 1.00 93.31 82 ALA A C 1
ATOM 626 O O . ALA A 1 82 ? 9.560 -12.355 -4.721 1.00 93.31 82 ALA A O 1
ATOM 627 N N . LEU A 1 83 ? 11.481 -13.473 -5.034 1.00 95.06 83 LEU A N 1
ATOM 628 C CA . LEU A 1 83 ? 12.120 -12.422 -5.832 1.00 95.06 83 LEU A CA 1
ATOM 629 C C . LEU A 1 83 ? 11.303 -12.073 -7.076 1.00 95.06 83 LEU A C 1
ATOM 631 O O . LEU A 1 83 ? 11.055 -10.899 -7.343 1.00 95.06 83 LEU A O 1
ATOM 635 N N . THR A 1 84 ? 10.860 -13.086 -7.824 1.00 96.31 84 THR A N 1
ATOM 636 C CA . THR A 1 84 ? 10.022 -12.888 -9.013 1.00 96.31 84 THR A CA 1
ATOM 637 C C . THR A 1 84 ? 8.734 -12.160 -8.648 1.00 96.31 84 THR A C 1
ATOM 639 O O . THR A 1 84 ? 8.367 -11.204 -9.326 1.00 96.31 84 THR A O 1
ATOM 642 N N . ASN A 1 85 ? 8.081 -12.550 -7.551 1.00 95.94 85 ASN A N 1
ATOM 643 C CA . ASN A 1 85 ? 6.865 -11.894 -7.086 1.00 95.94 85 ASN A CA 1
ATOM 644 C C . ASN A 1 85 ? 7.109 -10.435 -6.692 1.00 95.94 85 ASN A C 1
ATOM 646 O O . ASN A 1 85 ? 6.327 -9.574 -7.082 1.00 95.94 85 ASN A O 1
ATOM 650 N N . VAL A 1 86 ? 8.203 -10.135 -5.984 1.00 96.81 86 VAL A N 1
ATOM 651 C CA . VAL A 1 86 ? 8.587 -8.751 -5.667 1.00 96.81 86 VAL A CA 1
ATOM 652 C C . VAL A 1 86 ? 8.803 -7.954 -6.949 1.00 96.81 86 VAL A C 1
ATOM 654 O O . VAL A 1 86 ? 8.233 -6.879 -7.096 1.00 96.81 86 VAL A O 1
ATOM 657 N N . LEU A 1 87 ? 9.572 -8.467 -7.910 1.00 97.69 87 LEU A N 1
ATOM 658 C CA . LEU A 1 87 ? 9.838 -7.753 -9.162 1.00 97.69 87 LEU A CA 1
ATOM 659 C C . LEU A 1 87 ? 8.553 -7.512 -9.963 1.00 97.69 87 LEU A C 1
ATOM 661 O O . LEU A 1 87 ? 8.330 -6.400 -10.427 1.00 97.69 87 LEU A O 1
ATOM 665 N N . LEU A 1 88 ? 7.680 -8.514 -10.079 1.00 97.88 88 LEU A N 1
ATOM 666 C CA . LEU A 1 88 ? 6.406 -8.402 -10.794 1.00 97.88 88 LEU A CA 1
ATOM 667 C C . LEU A 1 88 ? 5.368 -7.538 -10.059 1.00 97.88 88 LEU A C 1
ATOM 669 O O . LEU A 1 88 ? 4.504 -6.953 -10.712 1.00 97.88 88 LEU A O 1
ATOM 673 N N . ASN A 1 89 ? 5.470 -7.391 -8.735 1.00 98.12 89 ASN A N 1
ATOM 674 C CA . ASN A 1 89 ? 4.642 -6.464 -7.959 1.00 98.12 89 ASN A CA 1
ATOM 675 C C . ASN A 1 89 ? 4.856 -5.000 -8.380 1.00 98.12 89 ASN A C 1
ATOM 677 O O . ASN A 1 89 ? 3.940 -4.194 -8.279 1.00 98.12 89 ASN A O 1
ATOM 681 N N . HIS A 1 90 ? 6.032 -4.660 -8.914 1.00 98.50 90 HIS A N 1
ATOM 682 C CA . HIS A 1 90 ? 6.341 -3.312 -9.399 1.00 98.50 90 HIS A CA 1
ATOM 683 C C . HIS A 1 90 ? 5.765 -3.006 -10.788 1.00 98.50 90 HIS A C 1
ATOM 685 O O . HIS A 1 90 ? 5.958 -1.900 -11.296 1.00 98.50 90 HIS A O 1
ATOM 691 N N . LEU A 1 91 ? 5.099 -3.968 -11.433 1.00 98.44 91 LEU A N 1
ATOM 692 C CA . LEU A 1 91 ? 4.528 -3.793 -12.761 1.00 98.44 91 LEU A CA 1
ATOM 693 C C . LEU A 1 91 ? 3.008 -3.884 -12.743 1.00 98.44 91 LEU A C 1
ATOM 695 O O . LEU A 1 91 ? 2.430 -4.744 -12.082 1.00 98.44 91 LEU A O 1
ATOM 699 N N . THR A 1 92 ? 2.372 -3.058 -13.569 1.00 97.38 92 THR A N 1
ATOM 700 C CA . THR A 1 92 ? 0.953 -3.188 -13.918 1.00 97.38 92 THR A CA 1
ATOM 701 C C . THR A 1 92 ? 0.789 -3.732 -15.333 1.00 97.38 92 THR A C 1
ATOM 703 O O . THR A 1 92 ? 1.683 -3.632 -16.177 1.00 97.38 92 THR A O 1
ATOM 706 N N . ASN A 1 93 ? -0.393 -4.276 -15.621 1.00 92.31 93 ASN A N 1
ATOM 707 C CA . ASN A 1 93 ? -0.760 -4.753 -16.956 1.00 92.31 93 ASN A CA 1
ATOM 708 C C . ASN A 1 93 ? -1.310 -3.645 -17.875 1.00 92.31 93 ASN A C 1
ATOM 710 O O . ASN A 1 93 ? -1.972 -3.950 -18.863 1.00 92.31 93 ASN A O 1
ATOM 714 N N . SER A 1 94 ? -1.086 -2.374 -17.545 1.00 93.38 94 SER A N 1
ATOM 715 C CA . SER A 1 94 ? -1.607 -1.208 -18.258 1.00 93.38 94 SER A CA 1
ATOM 716 C C . SER A 1 94 ? -0.540 -0.119 -18.340 1.00 93.38 94 SER A C 1
ATOM 718 O O . SER A 1 94 ? 0.427 -0.127 -17.584 1.00 93.38 94 SER A O 1
ATOM 720 N N . THR A 1 95 ? -0.681 0.819 -19.275 1.00 95.44 95 THR A N 1
ATOM 721 C CA . THR A 1 95 ? 0.192 1.998 -19.340 1.00 95.44 95 THR A CA 1
ATOM 722 C C . THR A 1 95 ? -0.494 3.173 -18.666 1.00 95.44 95 THR A C 1
ATOM 724 O O . THR A 1 95 ? -1.546 3.618 -19.121 1.00 95.44 95 THR A O 1
ATOM 727 N N . ILE A 1 96 ? 0.113 3.670 -17.596 1.00 95.75 96 ILE A N 1
ATOM 728 C CA . ILE A 1 96 ? -0.415 4.723 -16.741 1.00 95.75 96 ILE A CA 1
ATOM 729 C C . ILE A 1 96 ? 0.612 5.844 -16.725 1.00 95.75 96 ILE A C 1
ATOM 731 O O . ILE A 1 96 ? 1.751 5.649 -16.310 1.00 95.75 96 ILE A O 1
ATOM 735 N N . VAL A 1 97 ? 0.198 7.014 -17.191 1.00 95.81 97 VAL A N 1
ATOM 736 C CA . VAL A 1 97 ? 0.961 8.259 -17.067 1.00 95.81 97 VAL A CA 1
ATOM 737 C C . VAL A 1 97 ? 0.486 9.025 -15.838 1.00 95.81 97 VAL A C 1
ATOM 739 O O . VAL A 1 97 ? -0.668 8.872 -15.434 1.00 95.81 97 VAL A O 1
ATOM 742 N N . SER A 1 98 ? 1.339 9.865 -15.261 1.00 93.00 98 SER A N 1
ATOM 743 C CA . SER A 1 98 ? 1.047 10.572 -14.011 1.00 93.00 98 SER A CA 1
ATOM 744 C C . SER A 1 98 ? -0.266 11.374 -14.027 1.00 93.00 98 SER A C 1
ATOM 746 O O . SER A 1 98 ? -1.000 11.278 -13.044 1.00 93.00 98 SER A O 1
ATOM 748 N N . PRO A 1 99 ? -0.684 12.051 -15.125 1.00 93.38 99 PRO A N 1
ATOM 749 C CA . PRO A 1 99 ? -1.952 12.787 -15.137 1.00 93.38 99 PRO A CA 1
ATOM 750 C C . PRO A 1 99 ? -3.200 11.893 -15.153 1.00 93.38 99 PRO A C 1
ATOM 752 O O . PRO A 1 99 ? -4.310 12.395 -14.991 1.00 93.38 99 PRO A O 1
ATOM 755 N N . ALA A 1 100 ? -3.041 10.593 -15.423 1.00 94.25 100 ALA A N 1
ATOM 756 C CA . ALA A 1 100 ? -4.135 9.627 -15.422 1.00 94.25 100 ALA A CA 1
ATOM 757 C C . ALA A 1 100 ? -4.366 8.996 -14.042 1.00 94.25 100 ALA A C 1
ATOM 759 O O . ALA A 1 100 ? -5.397 8.355 -13.860 1.00 94.25 100 ALA A O 1
ATOM 760 N N . ILE A 1 101 ? -3.430 9.168 -13.101 1.00 94.38 101 ILE A N 1
ATOM 761 C CA . ILE A 1 101 ? -3.530 8.621 -11.748 1.00 94.38 101 ILE A CA 1
ATOM 762 C C . ILE A 1 101 ? -4.516 9.460 -10.936 1.00 94.38 101 ILE A C 1
ATOM 764 O O . ILE A 1 101 ? -4.397 10.684 -10.861 1.00 94.38 101 ILE A O 1
ATOM 768 N N . GLN A 1 102 ? -5.483 8.794 -10.314 1.00 93.50 102 GLN A N 1
ATOM 769 C CA . GLN A 1 102 ? -6.460 9.398 -9.417 1.00 93.50 102 GLN A CA 1
ATOM 770 C C . GLN A 1 102 ? -6.253 8.912 -7.983 1.00 93.50 102 GLN A C 1
ATOM 772 O O . GLN A 1 102 ? -5.676 7.857 -7.718 1.00 93.50 102 GLN A O 1
ATOM 777 N N . ASN A 1 103 ? -6.720 9.714 -7.026 1.00 93.25 103 ASN A N 1
ATOM 778 C CA . ASN A 1 103 ? -6.615 9.357 -5.620 1.00 93.25 103 ASN A CA 1
ATOM 779 C C . ASN A 1 103 ? -7.471 8.118 -5.305 1.00 93.25 103 ASN A C 1
ATOM 781 O O . ASN A 1 103 ? -8.656 8.091 -5.635 1.00 93.25 103 ASN A O 1
ATOM 785 N N . ASN A 1 104 ? -6.883 7.156 -4.595 1.00 92.19 104 ASN A N 1
ATOM 786 C CA . ASN A 1 104 ? -7.429 5.831 -4.290 1.00 92.19 104 ASN A CA 1
ATOM 787 C C . ASN A 1 104 ? -7.609 4.908 -5.506 1.00 92.19 104 ASN A C 1
ATOM 789 O O . ASN A 1 104 ? -8.347 3.924 -5.406 1.00 92.19 104 ASN A O 1
ATOM 793 N N . ASP A 1 105 ? -6.952 5.188 -6.638 1.00 94.69 105 ASP A N 1
ATOM 794 C CA . ASP A 1 105 ? -6.953 4.252 -7.762 1.00 94.69 105 ASP A CA 1
ATOM 795 C C . ASP A 1 105 ? -6.384 2.904 -7.324 1.00 94.69 105 ASP A C 1
ATOM 797 O O . ASP A 1 105 ? -5.340 2.832 -6.678 1.00 94.69 105 ASP A O 1
ATOM 801 N N . ARG A 1 106 ? -7.067 1.827 -7.713 1.00 94.44 106 ARG A N 1
ATOM 802 C CA . ARG A 1 106 ? -6.650 0.447 -7.463 1.00 94.44 106 ARG A CA 1
ATOM 803 C C . ARG A 1 106 ? -6.375 -0.232 -8.795 1.00 94.44 106 ARG A C 1
ATOM 805 O O . ARG A 1 106 ? -7.297 -0.449 -9.582 1.00 94.44 106 ARG A O 1
ATOM 812 N N . VAL A 1 107 ? -5.117 -0.580 -9.043 1.00 95.75 107 VAL A N 1
ATOM 813 C CA . VAL A 1 107 ? -4.672 -1.162 -10.315 1.00 95.75 107 VAL A CA 1
ATOM 814 C C . VAL A 1 107 ? -4.029 -2.514 -10.070 1.00 95.75 107 VAL A C 1
ATOM 816 O O . VAL A 1 107 ? -3.142 -2.638 -9.231 1.00 95.75 107 VAL A O 1
ATOM 819 N N . ALA A 1 108 ? -4.432 -3.517 -10.847 1.00 96.50 108 ALA A N 1
ATOM 820 C CA . ALA A 1 108 ? -3.846 -4.846 -10.765 1.00 96.50 108 ALA A CA 1
ATOM 821 C C . ALA A 1 108 ? -2.341 -4.824 -11.089 1.00 96.50 108 ALA A C 1
ATOM 823 O O . ALA A 1 108 ? -1.916 -4.282 -12.119 1.00 96.50 108 ALA A O 1
ATOM 824 N N . ASN A 1 109 ? -1.551 -5.462 -10.228 1.00 96.81 109 ASN A N 1
ATOM 825 C CA . ASN A 1 109 ? -0.151 -5.771 -10.509 1.00 96.81 109 ASN A CA 1
ATOM 826 C C . ASN A 1 109 ? -0.034 -7.084 -11.313 1.00 96.81 109 ASN A C 1
ATOM 828 O O . ASN A 1 109 ? -1.032 -7.751 -11.604 1.00 96.81 109 ASN A O 1
ATOM 832 N N . LEU A 1 110 ? 1.185 -7.489 -11.677 1.00 96.62 110 LEU A N 1
ATOM 833 C CA . LEU A 1 110 ? 1.402 -8.726 -12.443 1.00 96.62 110 LEU A CA 1
ATOM 834 C C . LEU A 1 110 ? 1.382 -10.019 -11.608 1.00 96.62 110 LEU A C 1
ATOM 836 O O . LEU A 1 110 ? 1.536 -11.097 -12.180 1.00 96.62 110 LEU A O 1
ATOM 840 N N . ILE A 1 111 ? 1.165 -9.940 -10.291 1.00 95.88 111 ILE A N 1
ATOM 841 C CA . ILE A 1 111 ? 1.049 -11.111 -9.401 1.00 95.88 111 ILE A CA 1
ATOM 842 C C . ILE A 1 111 ? -0.391 -11.384 -8.941 1.00 95.88 111 ILE A C 1
ATOM 844 O O . ILE A 1 111 ? -0.617 -12.287 -8.141 1.00 95.88 111 ILE A O 1
ATOM 848 N N . GLY A 1 112 ? -1.370 -10.630 -9.454 1.00 93.06 112 GLY A N 1
ATOM 849 C CA . GLY A 1 112 ? -2.792 -10.784 -9.124 1.00 93.06 112 GLY A CA 1
ATOM 850 C C . GLY A 1 112 ? -3.258 -10.012 -7.884 1.00 93.06 112 GLY A C 1
ATOM 851 O O . GLY A 1 112 ? -4.429 -10.112 -7.527 1.00 93.06 112 GLY A O 1
ATOM 852 N N . GLY A 1 113 ? -2.371 -9.240 -7.251 1.00 94.75 113 GLY A N 1
ATOM 853 C 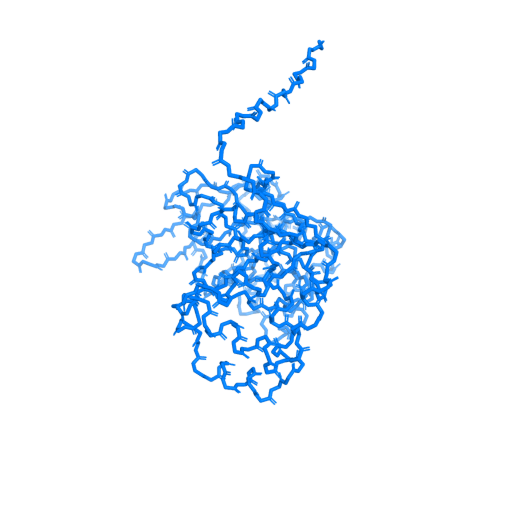CA . GLY A 1 113 ? -2.713 -8.250 -6.228 1.00 94.75 113 GLY A CA 1
ATOM 854 C C . GLY A 1 113 ? -2.983 -6.873 -6.837 1.00 94.75 113 GLY A C 1
ATOM 855 O O . GLY A 1 113 ? -3.135 -6.737 -8.055 1.00 94.75 113 GLY A O 1
ATOM 856 N N . ASN A 1 114 ? -3.003 -5.833 -6.002 1.00 96.06 114 ASN A N 1
ATOM 857 C CA . ASN A 1 114 ? -3.197 -4.459 -6.466 1.00 96.06 114 ASN A CA 1
ATOM 858 C C . ASN A 1 114 ? -2.122 -3.505 -5.946 1.00 96.06 114 ASN A C 1
ATOM 860 O O . ASN A 1 114 ? -1.633 -3.631 -4.827 1.00 96.06 114 ASN A O 1
ATOM 864 N N . LEU A 1 115 ? -1.824 -2.503 -6.765 1.00 97.06 115 LEU A N 1
ATOM 865 C CA . LEU A 1 115 ? -1.184 -1.263 -6.359 1.00 97.06 115 LEU A CA 1
ATOM 866 C C . LEU A 1 115 ? -2.269 -0.214 -6.128 1.00 97.06 115 LEU A C 1
ATOM 868 O O . LEU A 1 115 ? -3.177 -0.064 -6.954 1.00 97.06 115 LEU A O 1
ATOM 872 N N . ILE A 1 116 ? -2.176 0.491 -5.008 1.00 96.00 116 ILE A N 1
ATOM 873 C CA . ILE A 1 116 ? -3.095 1.555 -4.625 1.00 96.00 116 ILE A CA 1
ATOM 874 C C . ILE A 1 116 ? -2.363 2.884 -4.732 1.00 96.00 116 ILE A C 1
ATOM 876 O O . ILE A 1 116 ? -1.270 3.049 -4.190 1.00 96.00 116 ILE A O 1
ATOM 880 N N . PHE A 1 117 ? -2.966 3.828 -5.443 1.00 95.50 117 PHE A N 1
ATOM 881 C CA . PHE A 1 117 ? -2.387 5.139 -5.684 1.00 95.50 117 PHE A CA 1
ATOM 882 C C . PHE A 1 117 ? -3.057 6.199 -4.834 1.00 95.50 117 PHE A C 1
ATOM 884 O O . PHE A 1 117 ? -4.274 6.194 -4.649 1.00 95.50 117 PHE A O 1
ATOM 891 N N . ASN A 1 118 ? -2.268 7.164 -4.383 1.00 93.38 118 ASN A N 1
ATOM 892 C CA . ASN A 1 118 ? -2.783 8.362 -3.747 1.00 93.38 118 ASN A CA 1
ATOM 893 C C . ASN A 1 118 ? -2.246 9.604 -4.450 1.00 93.38 118 ASN A C 1
ATOM 895 O O . ASN A 1 118 ? -1.130 9.614 -4.966 1.00 93.38 118 ASN A O 1
ATOM 899 N N . VAL A 1 119 ? -3.070 10.651 -4.474 1.00 91.69 119 VAL A N 1
ATOM 900 C CA . VAL A 1 119 ? -2.698 11.963 -5.011 1.00 91.69 119 VAL A CA 1
ATOM 901 C C . VAL A 1 119 ? -2.935 12.983 -3.910 1.00 91.69 119 VAL A C 1
ATOM 903 O O . VAL A 1 119 ? -4.078 13.335 -3.612 1.00 91.69 119 VAL A O 1
ATOM 906 N N . GLY A 1 120 ? -1.847 13.405 -3.273 1.00 80.56 120 GLY A N 1
ATOM 907 C CA . GLY A 1 120 ? -1.855 14.366 -2.178 1.00 80.56 120 GLY A CA 1
ATOM 908 C C . GLY A 1 120 ? -1.488 15.776 -2.653 1.00 80.56 120 GLY A C 1
ATOM 909 O O . GLY A 1 120 ? -0.678 15.928 -3.568 1.00 80.56 120 GLY A O 1
ATOM 910 N N . PRO A 1 121 ? -2.034 16.835 -2.028 1.00 68.31 121 PRO A N 1
ATOM 911 C CA . PRO A 1 121 ? -1.638 18.211 -2.328 1.00 68.31 121 PRO A CA 1
ATOM 912 C C . PRO A 1 121 ? -0.182 18.518 -1.927 1.00 68.31 121 PRO A C 1
ATOM 914 O O . PRO A 1 121 ? 0.431 19.394 -2.532 1.00 68.31 121 PRO A O 1
ATOM 917 N N . SER A 1 122 ? 0.362 17.815 -0.926 1.00 65.31 122 SER A N 1
ATOM 918 C CA . SER A 1 122 ? 1.748 17.939 -0.442 1.00 65.31 122 SER A CA 1
ATOM 919 C C . SER A 1 122 ? 2.654 16.791 -0.884 1.00 65.31 122 SER A C 1
ATOM 921 O O . SER A 1 122 ? 3.831 17.017 -1.150 1.00 65.31 122 SER A O 1
ATOM 923 N N . ASP A 1 123 ? 2.103 15.580 -0.987 1.00 66.12 123 ASP A N 1
ATOM 924 C CA . ASP A 1 123 ? 2.898 14.348 -1.109 1.00 66.12 123 ASP A CA 1
ATOM 925 C C . ASP A 1 123 ? 3.092 13.914 -2.570 1.00 66.12 123 ASP A C 1
ATOM 927 O O . ASP A 1 123 ? 3.756 12.919 -2.857 1.00 66.12 123 ASP A O 1
ATOM 931 N N . GLY A 1 124 ? 2.511 14.668 -3.510 1.00 85.62 124 GLY A N 1
ATOM 932 C CA . GLY A 1 124 ? 2.510 14.324 -4.924 1.00 85.62 124 GLY A CA 1
ATOM 933 C C . GLY A 1 124 ? 1.725 13.041 -5.184 1.00 85.62 124 GLY A C 1
ATOM 934 O O . GLY A 1 124 ? 0.675 12.803 -4.584 1.00 85.62 124 GLY A O 1
ATOM 935 N N . VAL A 1 125 ? 2.220 12.231 -6.118 1.00 92.88 125 VAL A N 1
ATOM 936 C CA . VAL A 1 125 ? 1.647 10.916 -6.413 1.00 92.88 125 VAL A CA 1
ATOM 937 C C . VAL A 1 125 ? 2.431 9.853 -5.658 1.00 92.88 125 VAL A C 1
ATOM 939 O O . VAL A 1 125 ? 3.660 9.810 -5.742 1.00 92.88 125 VAL A O 1
ATOM 942 N N . THR A 1 126 ? 1.723 8.968 -4.966 1.00 94.44 126 THR A N 1
ATOM 943 C CA . THR A 1 126 ? 2.318 7.808 -4.301 1.00 94.44 126 THR A CA 1
ATOM 944 C C . THR A 1 126 ? 1.706 6.508 -4.809 1.00 94.44 126 THR A C 1
ATOM 946 O O . THR A 1 126 ? 0.587 6.486 -5.327 1.00 94.44 126 THR A O 1
ATOM 949 N N . VAL A 1 127 ? 2.458 5.418 -4.668 1.00 96.38 127 VAL A N 1
ATOM 950 C CA . VAL A 1 127 ? 2.033 4.045 -4.947 1.00 96.38 127 VAL A CA 1
ATOM 951 C C . VAL A 1 127 ? 2.339 3.184 -3.728 1.00 96.38 127 VAL A C 1
ATOM 953 O O . VAL A 1 127 ? 3.481 3.110 -3.284 1.00 96.38 127 VAL A O 1
ATOM 956 N N . ASN A 1 128 ? 1.313 2.576 -3.138 1.00 95.38 128 ASN A N 1
ATOM 957 C CA . ASN A 1 128 ? 1.393 1.872 -1.856 1.00 95.38 128 ASN A CA 1
ATOM 958 C C . ASN A 1 128 ? 2.125 2.683 -0.757 1.00 95.38 128 ASN A C 1
ATOM 960 O O . ASN A 1 128 ? 2.904 2.137 0.026 1.00 95.38 128 ASN A O 1
ATOM 964 N N . GLY A 1 129 ? 1.917 4.006 -0.745 1.00 92.75 129 GLY A N 1
ATOM 965 C CA . GLY A 1 129 ? 2.524 4.938 0.214 1.00 92.75 129 GLY A CA 1
ATOM 966 C C . GLY A 1 129 ? 3.944 5.384 -0.134 1.00 92.75 129 GLY A C 1
ATOM 967 O O . GLY A 1 129 ? 4.477 6.282 0.513 1.00 92.75 129 GLY A O 1
ATOM 968 N N . VAL A 1 130 ? 4.547 4.815 -1.179 1.00 94.62 130 VAL A N 1
ATOM 969 C CA . VAL A 1 130 ? 5.879 5.188 -1.665 1.00 94.62 130 VAL A CA 1
ATOM 970 C C . VAL A 1 130 ? 5.763 6.331 -2.664 1.00 94.62 130 VAL A C 1
ATOM 972 O O . VAL A 1 130 ? 4.977 6.256 -3.611 1.00 94.62 130 VAL A O 1
ATOM 975 N N . ALA A 1 131 ? 6.546 7.390 -2.468 1.00 93.38 131 ALA A N 1
ATOM 976 C CA . ALA A 1 131 ? 6.539 8.547 -3.350 1.00 93.38 131 ALA A CA 1
ATOM 977 C C . ALA A 1 131 ? 7.098 8.204 -4.737 1.00 93.38 131 ALA A C 1
ATOM 979 O O . ALA A 1 131 ? 8.109 7.509 -4.874 1.00 93.38 131 ALA A O 1
ATOM 980 N N . ILE A 1 132 ? 6.450 8.732 -5.775 1.00 95.38 132 ILE A N 1
ATOM 981 C CA . ILE A 1 132 ? 6.957 8.672 -7.144 1.00 95.38 132 ILE A CA 1
ATOM 982 C C . ILE A 1 132 ? 7.819 9.913 -7.391 1.00 95.38 132 ILE A C 1
ATOM 984 O O . ILE A 1 132 ? 7.302 11.026 -7.476 1.00 95.38 132 ILE A O 1
ATOM 988 N N . SER A 1 133 ? 9.137 9.726 -7.487 1.00 93.62 133 SER A N 1
ATOM 989 C CA . SER A 1 133 ? 10.110 10.824 -7.546 1.00 93.62 133 SER A CA 1
ATOM 990 C C . SER A 1 133 ? 10.300 11.397 -8.950 1.00 93.62 133 SER A C 1
ATOM 992 O O . SER A 1 133 ? 10.460 12.604 -9.096 1.00 93.62 133 SER A O 1
ATOM 994 N N . ASP A 1 134 ? 10.243 10.545 -9.978 1.00 94.38 134 ASP A N 1
ATOM 995 C CA . ASP A 1 134 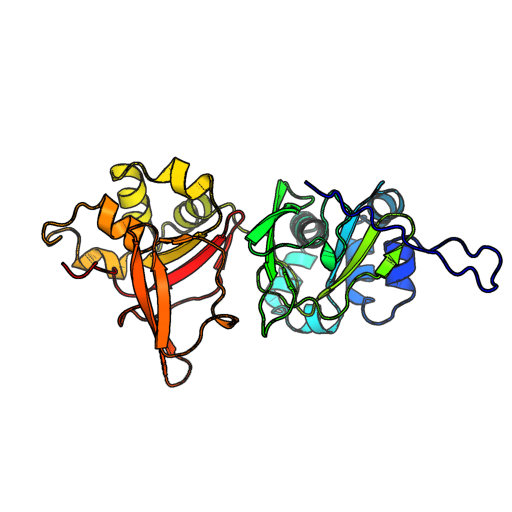? 10.250 10.950 -11.387 1.00 94.38 134 ASP A CA 1
ATOM 996 C C . ASP A 1 134 ? 9.126 10.232 -12.121 1.00 94.38 134 ASP A C 1
ATOM 998 O O . ASP A 1 134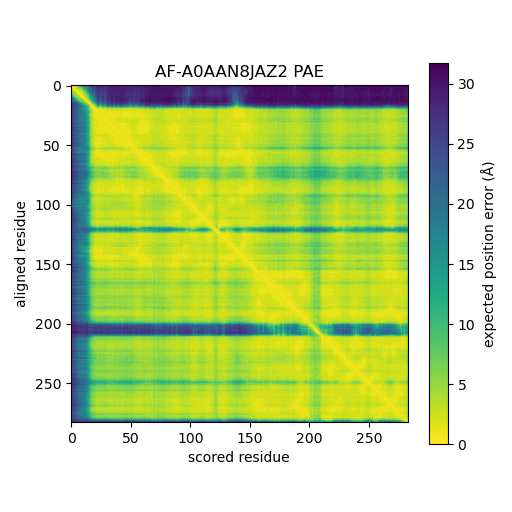 ? 8.899 9.037 -11.919 1.00 94.38 134 ASP A O 1
ATOM 1002 N N . THR A 1 135 ? 8.443 10.944 -13.007 1.00 95.06 135 THR A N 1
ATOM 1003 C CA . THR A 1 135 ? 7.267 10.427 -13.708 1.00 95.06 135 THR A CA 1
ATOM 1004 C C . THR A 1 135 ? 7.466 10.392 -15.217 1.00 95.06 135 THR A C 1
ATOM 1006 O O . THR A 1 135 ? 8.265 11.134 -15.786 1.00 95.06 135 THR A O 1
ATOM 1009 N N . ASP A 1 136 ? 6.684 9.536 -15.874 1.00 95.88 136 ASP A N 1
ATOM 1010 C CA . ASP A 1 136 ? 6.421 9.592 -17.315 1.00 95.88 136 ASP A CA 1
ATOM 1011 C C . ASP A 1 136 ? 7.638 9.356 -18.231 1.00 95.88 136 ASP A C 1
ATOM 1013 O O . ASP A 1 136 ? 7.722 9.895 -19.340 1.00 95.88 136 ASP A O 1
ATOM 1017 N N . ALA A 1 137 ? 8.559 8.467 -17.844 1.00 97.38 137 ALA A N 1
ATOM 1018 C CA . ALA A 1 137 ? 9.582 7.975 -18.765 1.00 97.38 137 ALA A CA 1
ATOM 1019 C C . ALA A 1 137 ? 8.958 7.003 -19.790 1.00 97.38 137 ALA A C 1
ATOM 1021 O O . ALA A 1 137 ? 8.795 5.807 -19.545 1.00 97.38 137 ALA A O 1
ATOM 1022 N N . ILE A 1 138 ? 8.574 7.535 -20.956 1.00 96.56 138 ILE A N 1
ATOM 1023 C CA . ILE A 1 138 ? 7.895 6.781 -22.024 1.00 96.56 138 ILE A CA 1
ATOM 1024 C C . ILE A 1 138 ? 8.898 5.955 -22.843 1.00 96.56 138 ILE A C 1
ATOM 1026 O O . ILE A 1 138 ? 9.698 6.511 -23.605 1.00 96.56 138 ILE A O 1
ATOM 1030 N N . VAL A 1 139 ? 8.755 4.631 -22.790 1.00 96.75 139 VAL A N 1
ATOM 1031 C CA . VAL A 1 139 ? 9.554 3.643 -23.534 1.00 96.75 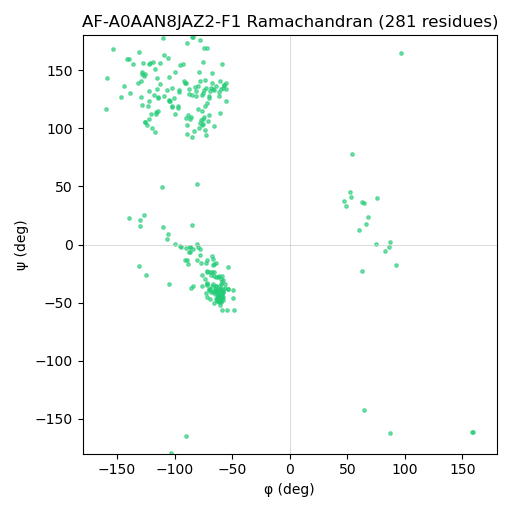139 VAL A CA 1
ATOM 1032 C C . VAL A 1 139 ? 8.721 2.955 -24.628 1.00 96.75 139 VAL A C 1
ATOM 1034 O O . VAL A 1 139 ? 7.542 3.252 -24.812 1.00 96.75 139 VAL A O 1
ATOM 1037 N N . SER A 1 140 ? 9.327 2.068 -25.422 1.00 96.75 140 SER A N 1
ATOM 1038 C CA . SER A 1 140 ? 8.638 1.418 -26.553 1.00 96.75 140 SER A CA 1
ATOM 1039 C C . SER A 1 140 ? 7.553 0.414 -26.150 1.00 96.75 140 SER A C 1
ATOM 1041 O O . SER A 1 140 ? 6.640 0.178 -26.938 1.00 96.75 140 SER A O 1
ATOM 1043 N N . ASN A 1 141 ? 7.629 -0.151 -24.943 1.00 96.44 141 ASN A N 1
ATOM 1044 C CA . ASN A 1 141 ? 6.691 -1.147 -24.424 1.00 96.44 141 ASN A CA 1
ATOM 1045 C C . ASN A 1 141 ? 6.082 -0.762 -23.060 1.00 96.44 141 ASN A C 1
ATOM 1047 O O . ASN A 1 141 ? 5.672 -1.635 -22.296 1.00 96.44 141 ASN A O 1
ATOM 1051 N N . GLY A 1 142 ? 6.010 0.536 -22.739 1.00 97.31 142 GLY A N 1
ATOM 1052 C CA . GLY A 1 142 ? 5.420 0.989 -21.480 1.00 97.31 142 GLY A CA 1
ATOM 1053 C C . GLY A 1 142 ? 5.818 2.387 -21.013 1.00 97.31 142 GLY A C 1
ATOM 1054 O O . GLY A 1 142 ? 6.320 3.212 -21.780 1.00 97.31 142 GLY A O 1
ATOM 1055 N N . VAL A 1 143 ? 5.591 2.624 -19.724 1.00 98.31 143 VAL A N 1
ATOM 1056 C CA . VAL A 1 143 ? 5.998 3.823 -18.977 1.00 98.31 143 VAL A CA 1
ATOM 1057 C C . VAL A 1 143 ? 6.774 3.394 -17.736 1.00 98.31 143 VAL A C 1
ATOM 1059 O O . VAL A 1 143 ? 6.474 2.357 -17.146 1.00 98.31 143 VAL A O 1
ATOM 1062 N N . ILE A 1 144 ? 7.775 4.181 -17.352 1.00 98.69 144 ILE A N 1
ATOM 1063 C CA . ILE A 1 144 ? 8.517 4.011 -16.103 1.00 98.69 144 ILE A CA 1
ATOM 1064 C C . ILE A 1 144 ? 8.261 5.223 -15.206 1.00 98.69 144 ILE A C 1
ATOM 1066 O O . ILE A 1 144 ? 8.352 6.365 -15.659 1.00 98.69 144 ILE A O 1
ATOM 1070 N N . HIS A 1 145 ? 7.983 4.949 -13.937 1.00 98.44 145 HIS A N 1
ATOM 1071 C CA . HIS A 1 145 ? 7.945 5.916 -12.843 1.00 98.44 145 HIS A CA 1
ATOM 1072 C C . HIS A 1 145 ? 9.016 5.528 -11.827 1.00 98.44 145 HIS A C 1
ATOM 1074 O O . HIS A 1 145 ? 9.076 4.369 -11.425 1.00 98.44 145 HIS A O 1
ATOM 1080 N N . THR A 1 146 ? 9.881 6.451 -11.422 1.00 98.44 146 THR A N 1
ATOM 1081 C CA . THR A 1 146 ? 10.916 6.181 -10.413 1.00 98.44 146 THR A CA 1
ATOM 1082 C C . THR A 1 146 ? 10.308 6.238 -9.018 1.00 98.44 146 THR A C 1
ATOM 1084 O O . THR A 1 146 ? 9.560 7.165 -8.716 1.00 98.44 146 THR A O 1
ATOM 1087 N N . ILE A 1 147 ? 10.660 5.283 -8.158 1.00 97.94 147 ILE A N 1
ATOM 1088 C CA . ILE A 1 147 ? 10.266 5.267 -6.744 1.00 97.94 147 ILE A CA 1
ATOM 1089 C C . ILE A 1 147 ? 11.488 5.105 -5.837 1.00 97.94 147 ILE A C 1
ATOM 1091 O O . ILE A 1 147 ? 12.522 4.565 -6.242 1.00 97.94 147 ILE A O 1
ATOM 1095 N N . ASP A 1 148 ? 11.363 5.558 -4.592 1.00 94.12 148 ASP A N 1
ATOM 1096 C CA . ASP A 1 148 ? 12.462 5.600 -3.625 1.00 94.12 148 ASP A CA 1
ATOM 1097 C C . ASP A 1 148 ? 12.379 4.517 -2.531 1.00 94.12 148 ASP A C 1
ATOM 1099 O O . ASP A 1 148 ? 13.184 4.529 -1.594 1.00 94.12 148 ASP A O 1
ATOM 1103 N N . ALA A 1 149 ? 11.459 3.560 -2.663 1.00 96.19 149 ALA A N 1
ATOM 1104 C CA . ALA A 1 149 ? 11.372 2.357 -1.838 1.00 96.19 149 ALA A CA 1
ATOM 1105 C C . ALA A 1 149 ? 10.967 1.137 -2.684 1.00 96.19 149 ALA A C 1
ATOM 1107 O O . ALA A 1 149 ? 10.422 1.280 -3.776 1.00 96.19 149 ALA A O 1
ATOM 1108 N N . VAL A 1 150 ? 11.250 -0.071 -2.193 1.00 96.88 150 VAL A N 1
ATOM 1109 C CA . VAL A 1 150 ? 10.845 -1.323 -2.853 1.00 96.88 150 VAL A CA 1
ATOM 1110 C C . VAL A 1 150 ? 9.416 -1.679 -2.442 1.00 96.88 150 VAL A C 1
ATOM 1112 O O . VAL A 1 150 ? 9.112 -1.762 -1.254 1.00 96.88 150 VAL A O 1
ATOM 1115 N N . LEU A 1 151 ? 8.552 -1.937 -3.423 1.00 96.81 151 LEU A N 1
ATOM 1116 C CA . LEU A 1 151 ? 7.183 -2.404 -3.221 1.00 96.81 151 LEU A CA 1
ATOM 1117 C C . LEU A 1 151 ? 7.185 -3.906 -2.928 1.00 96.81 151 LEU A C 1
ATOM 1119 O O . LEU A 1 151 ? 7.273 -4.737 -3.839 1.00 96.81 151 LEU A O 1
ATOM 1123 N N . LEU A 1 152 ? 7.063 -4.265 -1.654 1.00 94.50 152 LEU A N 1
ATOM 1124 C CA . LEU A 1 152 ? 6.842 -5.653 -1.257 1.00 94.50 152 LEU A CA 1
ATOM 1125 C C . LEU A 1 152 ? 5.391 -6.076 -1.573 1.00 94.50 152 LEU A C 1
ATOM 1127 O O . LEU A 1 152 ? 4.481 -5.251 -1.442 1.00 94.50 152 LEU A O 1
ATOM 1131 N N . PRO A 1 153 ? 5.159 -7.321 -2.032 1.00 93.81 153 PRO A N 1
ATOM 1132 C CA . PRO A 1 153 ? 3.818 -7.877 -2.177 1.00 93.81 153 PRO A CA 1
ATOM 1133 C C . PRO A 1 153 ? 3.038 -7.804 -0.863 1.00 93.81 153 PRO A C 1
ATOM 1135 O O . PRO A 1 153 ? 3.597 -8.076 0.195 1.00 93.81 153 PRO A O 1
ATOM 1138 N N . ALA A 1 154 ? 1.755 -7.462 -0.945 1.00 94.00 154 ALA A N 1
ATOM 1139 C CA . ALA A 1 154 ? 0.850 -7.530 0.195 1.00 94.00 154 ALA A CA 1
ATOM 1140 C C . ALA A 1 154 ? 0.375 -8.969 0.456 1.00 94.00 154 ALA A C 1
ATOM 1142 O O . ALA A 1 154 ? 0.144 -9.728 -0.493 1.00 94.00 154 ALA A O 1
ATOM 1143 N N . ASP A 1 155 ? 0.121 -9.293 1.724 1.00 90.50 155 ASP A N 1
ATOM 1144 C CA . ASP A 1 155 ? -0.407 -10.586 2.185 1.00 90.50 155 ASP A CA 1
ATOM 1145 C C . ASP A 1 155 ? -1.936 -10.681 2.015 1.00 90.50 155 ASP A C 1
ATOM 1147 O O . ASP A 1 155 ? -2.686 -10.973 2.942 1.00 90.50 155 ASP A O 1
ATOM 1151 N N . GLY A 1 156 ? -2.417 -10.402 0.803 1.00 95.38 156 GLY A N 1
ATOM 1152 C CA . GLY A 1 156 ? -3.846 -10.399 0.490 1.00 95.38 156 GLY A CA 1
ATOM 1153 C C . GLY A 1 156 ? -4.525 -9.058 0.765 1.00 95.38 156 GLY A C 1
ATOM 1154 O O . GLY A 1 156 ? -3.889 -8.001 0.773 1.00 95.38 156 GLY A O 1
ATOM 1155 N N . ASP A 1 157 ? -5.851 -9.081 0.858 1.00 97.06 157 ASP A N 1
ATOM 1156 C CA . ASP A 1 157 ? -6.644 -7.905 1.217 1.00 97.06 157 ASP A CA 1
ATOM 1157 C C . ASP A 1 157 ? -6.746 -7.735 2.748 1.00 97.06 157 ASP A C 1
ATOM 1159 O O . ASP A 1 157 ? -6.185 -8.532 3.495 1.00 97.06 157 ASP A O 1
ATOM 1163 N N . ILE A 1 158 ? -7.418 -6.685 3.233 1.00 97.81 158 ILE A N 1
ATOM 1164 C CA . ILE A 1 158 ? -7.545 -6.403 4.673 1.00 97.81 158 ILE A CA 1
ATOM 1165 C C . ILE A 1 158 ? -7.983 -7.638 5.462 1.00 97.81 158 ILE A C 1
ATOM 1167 O O . ILE A 1 158 ? -7.408 -7.918 6.506 1.00 97.81 158 ILE A O 1
ATOM 1171 N N . LEU A 1 159 ? -8.985 -8.381 4.993 1.00 97.75 159 LEU A N 1
ATOM 1172 C CA . LEU A 1 159 ? -9.508 -9.521 5.741 1.00 97.75 159 LEU A CA 1
ATOM 1173 C C . LEU A 1 159 ? -8.576 -10.725 5.656 1.00 97.75 159 LEU A C 1
ATOM 1175 O O . LEU A 1 159 ? -8.432 -11.434 6.647 1.00 97.75 159 LEU A O 1
ATOM 1179 N N . ASP A 1 160 ? -7.924 -10.934 4.512 1.00 97.69 160 ASP A N 1
ATOM 1180 C CA . ASP A 1 160 ? -6.910 -11.985 4.383 1.00 97.69 160 ASP A CA 1
ATOM 1181 C C . ASP A 1 160 ? -5.737 -11.727 5.338 1.00 97.69 160 ASP A C 1
ATOM 1183 O O . ASP A 1 160 ? -5.292 -12.648 6.020 1.00 97.69 160 ASP A O 1
ATOM 1187 N N . TYR A 1 161 ? -5.311 -10.466 5.467 1.00 97.62 161 TYR A N 1
ATOM 1188 C CA . TYR A 1 161 ? -4.274 -10.063 6.412 1.00 97.62 161 TYR A CA 1
ATOM 1189 C C . TYR A 1 161 ? -4.672 -10.379 7.860 1.00 97.62 161 TYR A C 1
ATOM 1191 O O . TYR A 1 161 ? -3.902 -10.999 8.589 1.00 97.62 161 TYR A O 1
ATOM 1199 N N . LEU A 1 162 ? -5.889 -10.012 8.284 1.00 97.56 162 LEU A N 1
ATOM 1200 C CA . LEU A 1 162 ? -6.355 -10.313 9.646 1.00 97.56 162 LEU A CA 1
ATOM 1201 C C . LEU A 1 162 ? -6.395 -11.824 9.927 1.00 97.56 162 LEU A C 1
ATOM 1203 O O . LEU A 1 162 ? -6.092 -12.238 11.040 1.00 97.56 162 LEU A O 1
ATOM 1207 N N . VAL A 1 163 ? -6.743 -12.644 8.928 1.00 97.38 163 VAL A N 1
ATOM 1208 C CA . VAL A 1 163 ? -6.753 -14.112 9.048 1.00 97.38 163 VAL A CA 1
ATOM 1209 C C . VAL A 1 163 ? -5.340 -14.688 9.136 1.00 97.38 163 VAL A C 1
ATOM 1211 O O . VAL A 1 163 ? -5.115 -15.633 9.885 1.00 97.38 163 VAL A O 1
ATOM 1214 N N . LEU A 1 164 ? -4.390 -14.149 8.369 1.00 96.75 164 LEU A N 1
ATOM 1215 C CA . LEU A 1 164 ? -2.995 -14.604 8.381 1.00 96.75 164 LEU A CA 1
ATOM 1216 C C . LEU A 1 164 ? -2.245 -14.201 9.660 1.00 96.75 164 LEU A C 1
ATOM 1218 O O . LEU A 1 164 ? -1.266 -14.853 10.015 1.00 96.75 164 LEU A O 1
ATOM 1222 N N . HIS A 1 165 ? -2.715 -13.158 10.345 1.00 96.19 165 HIS A N 1
ATOM 1223 C CA . HIS A 1 165 ? -2.168 -12.632 11.597 1.00 96.19 165 HIS A CA 1
ATOM 1224 C C . HIS A 1 165 ? -3.128 -12.877 12.776 1.00 96.19 165 HIS A C 1
ATOM 1226 O O . HIS A 1 165 ? -3.471 -11.970 13.545 1.00 96.19 165 HIS A O 1
ATOM 1232 N N . ASP A 1 166 ? -3.587 -14.126 12.900 1.00 93.88 166 ASP A N 1
ATOM 1233 C CA . ASP A 1 166 ? -4.530 -14.576 13.932 1.00 93.88 166 ASP A CA 1
ATOM 1234 C C . ASP A 1 166 ? -3.970 -14.485 15.364 1.00 93.88 166 ASP A C 1
ATOM 1236 O O . ASP A 1 166 ? -4.734 -14.450 16.327 1.00 93.88 166 ASP A O 1
ATOM 1240 N N . ASP A 1 167 ? -2.654 -14.342 15.516 1.00 94.75 167 ASP A N 1
ATOM 1241 C CA . ASP A 1 167 ? -1.976 -14.065 16.781 1.00 94.75 167 ASP A CA 1
ATOM 1242 C C . ASP A 1 167 ? -2.320 -12.686 17.375 1.00 94.75 167 ASP A C 1
ATOM 1244 O O . ASP A 1 167 ? -2.051 -12.435 18.556 1.00 94.75 167 ASP A O 1
ATOM 1248 N N . GLN A 1 168 ? -2.881 -11.786 16.561 1.00 95.44 168 GLN A N 1
ATOM 1249 C CA . GLN A 1 168 ? -3.181 -10.406 16.942 1.00 95.44 168 GLN A CA 1
ATOM 1250 C C . GLN A 1 168 ? -4.595 -9.933 16.604 1.00 95.44 168 GLN A C 1
ATOM 1252 O O . GLN A 1 168 ? -4.994 -8.913 17.170 1.00 95.44 168 GLN A O 1
ATOM 1257 N N . PHE A 1 169 ? -5.325 -10.594 15.699 1.00 96.44 169 PHE A N 1
ATOM 1258 C CA . PHE A 1 169 ? -6.607 -10.090 15.184 1.00 96.44 169 PHE A CA 1
ATOM 1259 C C . PHE A 1 169 ? -7.758 -11.101 15.212 1.00 96.44 169 PHE A C 1
ATOM 1261 O O . PHE A 1 169 ? -8.748 -10.919 14.492 1.00 96.44 169 PHE A O 1
ATOM 1268 N N . THR A 1 170 ? -7.673 -12.143 16.044 1.00 94.56 170 THR A N 1
ATOM 1269 C CA . THR A 1 170 ? -8.738 -13.149 16.155 1.00 94.56 170 THR A CA 1
ATOM 1270 C C . THR A 1 170 ? -10.079 -12.515 16.553 1.00 94.56 170 THR A C 1
ATOM 1272 O O . THR A 1 170 ? -11.108 -12.805 15.933 1.00 94.56 170 THR A O 1
ATOM 1275 N N . ASP A 1 171 ? -10.091 -11.613 17.539 1.00 92.62 171 ASP A N 1
ATOM 1276 C CA . ASP A 1 171 ? -11.325 -11.007 18.056 1.00 92.62 171 ASP A CA 1
ATOM 1277 C C . ASP A 1 171 ? -11.930 -10.004 17.064 1.00 92.62 171 ASP A C 1
ATOM 1279 O O . ASP A 1 171 ? -13.146 -9.987 16.840 1.00 92.62 171 ASP A O 1
ATOM 1283 N N . LEU A 1 172 ? -11.082 -9.186 16.430 1.00 94.81 172 LEU A N 1
ATOM 1284 C CA . LEU A 1 172 ? -11.510 -8.231 15.407 1.00 94.81 172 LEU A CA 1
ATOM 1285 C C . LEU A 1 172 ? -12.131 -8.953 14.212 1.00 94.81 172 LEU A C 1
ATOM 1287 O O . LEU A 1 172 ? -13.214 -8.577 13.753 1.00 94.81 172 LEU A O 1
ATOM 1291 N N . PHE A 1 173 ? -11.456 -9.989 13.712 1.00 95.31 173 PHE A N 1
ATOM 1292 C CA . PHE A 1 173 ? -11.945 -10.758 12.579 1.00 95.31 173 PHE A CA 1
ATOM 1293 C C . PHE A 1 173 ? -13.283 -11.427 12.915 1.00 95.31 173 PHE A C 1
ATOM 1295 O O . PHE A 1 173 ? -14.252 -11.257 12.174 1.00 95.31 173 PHE A O 1
ATOM 1302 N N . ALA A 1 174 ? -13.400 -12.078 14.077 1.00 92.19 174 ALA A N 1
ATOM 1303 C CA . ALA A 1 174 ? -14.658 -12.672 14.529 1.00 92.19 174 ALA A CA 1
ATOM 1304 C C . ALA A 1 174 ? -15.798 -11.640 14.629 1.00 92.19 174 ALA A C 1
ATOM 1306 O O . ALA A 1 174 ? -16.928 -11.914 14.213 1.00 92.19 174 ALA A O 1
ATOM 1307 N N . ALA A 1 175 ? -15.514 -10.434 15.127 1.00 91.88 175 ALA A N 1
ATOM 1308 C CA . ALA A 1 175 ? -16.491 -9.354 15.195 1.00 91.88 175 ALA A CA 1
ATOM 1309 C C . ALA A 1 175 ? -16.981 -8.911 13.802 1.00 91.88 175 ALA A C 1
ATOM 1311 O O . ALA A 1 175 ? -18.180 -8.679 13.623 1.00 91.88 175 ALA A O 1
ATOM 1312 N N . ILE A 1 176 ? -16.084 -8.835 12.812 1.00 94.12 176 ILE A N 1
ATOM 1313 C CA . ILE A 1 176 ? -16.418 -8.516 11.413 1.00 94.12 176 ILE A CA 1
ATOM 1314 C C . ILE A 1 176 ? -17.381 -9.553 10.820 1.00 94.12 176 ILE A C 1
ATOM 1316 O O . ILE A 1 176 ? -18.370 -9.152 10.197 1.00 94.12 176 ILE A O 1
ATOM 1320 N N . ILE A 1 177 ? -17.140 -10.849 11.064 1.00 92.12 177 ILE A N 1
ATOM 1321 C CA . ILE A 1 177 ? -18.036 -11.939 10.638 1.00 92.12 177 ILE A CA 1
ATOM 1322 C C . ILE A 1 177 ? -19.422 -11.768 11.270 1.00 92.12 177 ILE A C 1
ATOM 1324 O O . ILE A 1 177 ? -20.432 -11.734 10.572 1.00 92.12 177 ILE A O 1
ATOM 1328 N N . VAL A 1 178 ? -19.492 -11.596 12.595 1.00 90.06 178 VAL A N 1
ATOM 1329 C CA . VAL A 1 178 ? -20.772 -11.441 13.317 1.00 90.06 178 VAL A CA 1
ATOM 1330 C C . VAL A 1 178 ? -21.564 -10.227 12.816 1.00 90.06 178 VAL A C 1
ATOM 1332 O O . VAL A 1 178 ? -22.796 -10.257 12.775 1.00 90.06 178 VAL A O 1
ATOM 1335 N N . ALA A 1 179 ? -20.873 -9.159 12.419 1.00 90.88 179 ALA A N 1
ATOM 1336 C CA . ALA A 1 179 ? -21.484 -7.951 11.880 1.00 90.88 179 ALA A CA 1
ATOM 1337 C C . ALA A 1 179 ? -21.805 -8.017 10.373 1.00 90.88 179 ALA A C 1
ATOM 1339 O O . ALA A 1 179 ? -22.407 -7.070 9.861 1.00 90.88 179 ALA A O 1
ATOM 1340 N N . ASN A 1 180 ? -21.440 -9.099 9.673 1.00 92.88 180 ASN A N 1
ATOM 1341 C CA . ASN A 1 180 ? -21.576 -9.270 8.220 1.00 92.88 180 ASN A CA 1
ATOM 1342 C C . ASN A 1 180 ? -20.951 -8.111 7.414 1.00 92.88 180 ASN A C 1
ATOM 1344 O O . ASN A 1 180 ? -21.572 -7.566 6.499 1.00 92.88 180 ASN A O 1
ATOM 1348 N N . LEU A 1 181 ? -19.738 -7.683 7.782 1.00 95.06 181 LEU A N 1
ATOM 1349 C CA . LEU A 1 181 ? -19.032 -6.577 7.112 1.00 95.06 181 LEU A CA 1
ATOM 1350 C C . LEU A 1 181 ? -18.061 -7.022 6.009 1.00 95.06 181 LEU A C 1
ATOM 1352 O O . LEU A 1 181 ? -17.457 -6.171 5.358 1.00 95.06 181 LEU A O 1
ATOM 1356 N N . GLU A 1 182 ? -17.915 -8.325 5.783 1.00 96.06 182 GLU A N 1
ATOM 1357 C CA . GLU A 1 182 ? -16.874 -8.889 4.921 1.00 96.06 182 GLU A CA 1
ATOM 1358 C C . GLU A 1 182 ? -16.944 -8.359 3.486 1.00 96.06 182 GLU A C 1
ATOM 1360 O O . GLU A 1 182 ? -15.999 -7.736 3.000 1.00 96.06 182 GLU A O 1
ATOM 1365 N N . ASP A 1 183 ? -18.096 -8.530 2.833 1.00 96.19 183 ASP A N 1
ATOM 1366 C CA . ASP A 1 183 ? -18.304 -8.105 1.446 1.00 96.19 183 ASP A CA 1
ATOM 1367 C C . ASP A 1 183 ? -18.087 -6.597 1.275 1.00 96.19 183 ASP A C 1
ATOM 1369 O O . ASP A 1 183 ? -17.483 -6.147 0.299 1.00 96.19 183 ASP A O 1
ATOM 1373 N N . ALA A 1 184 ? -18.544 -5.804 2.250 1.00 95.31 184 ALA A N 1
ATOM 1374 C CA . ALA A 1 184 ? -18.386 -4.356 2.230 1.00 95.31 184 ALA A CA 1
ATOM 1375 C C . ALA A 1 184 ? -16.908 -3.949 2.311 1.00 95.31 184 ALA A C 1
ATOM 1377 O O . ALA A 1 184 ? -16.486 -3.062 1.569 1.00 95.31 184 ALA A O 1
ATOM 1378 N N . LEU A 1 185 ? -16.126 -4.609 3.172 1.00 96.69 185 LEU A N 1
ATOM 1379 C CA . LEU A 1 185 ? -14.701 -4.328 3.347 1.00 96.69 185 LEU A CA 1
ATOM 1380 C C . LEU A 1 185 ? -13.862 -4.795 2.153 1.00 96.69 185 LEU A C 1
ATOM 1382 O O . LEU A 1 185 ? -12.921 -4.101 1.782 1.00 96.69 185 LEU A O 1
ATOM 1386 N N . ARG A 1 186 ? -14.222 -5.898 1.489 1.00 95.75 186 ARG A N 1
ATOM 1387 C CA . ARG A 1 186 ? -13.516 -6.367 0.278 1.00 95.75 186 ARG A CA 1
ATOM 1388 C C . ARG A 1 186 ? -13.816 -5.521 -0.964 1.00 95.75 186 ARG A C 1
ATOM 1390 O O . ARG A 1 186 ? -12.971 -5.382 -1.852 1.00 95.75 186 ARG A O 1
ATOM 1397 N N . ALA A 1 187 ? -15.012 -4.934 -1.043 1.00 93.75 187 ALA A N 1
ATOM 1398 C CA . ALA A 1 187 ? -15.455 -4.190 -2.221 1.00 93.75 187 ALA A CA 1
ATOM 1399 C C . ALA A 1 187 ? -14.750 -2.834 -2.410 1.00 93.75 187 ALA A C 1
ATOM 1401 O O . ALA A 1 187 ? -14.558 -2.400 -3.548 1.00 93.75 187 ALA A O 1
ATOM 1402 N N . GLY A 1 188 ? -14.395 -2.157 -1.316 1.00 92.69 188 GLY A N 1
ATOM 1403 C CA . GLY A 1 188 ? -13.841 -0.801 -1.335 1.00 92.69 188 GLY A CA 1
ATOM 1404 C C . GLY A 1 188 ? -12.331 -0.727 -1.121 1.00 92.69 188 GLY A C 1
ATOM 1405 O O . GLY A 1 188 ? -11.654 -1.740 -0.966 1.00 92.69 188 GLY A O 1
ATOM 1406 N N . VAL A 1 189 ? -11.827 0.509 -1.121 1.00 96.06 189 VAL A N 1
ATOM 1407 C CA . VAL A 1 189 ? -10.480 0.855 -0.654 1.00 96.06 189 VAL A CA 1
ATOM 1408 C C . VAL A 1 189 ? -10.617 1.535 0.702 1.00 96.06 189 VAL A C 1
ATOM 1410 O O . VAL A 1 189 ? -11.351 2.523 0.801 1.00 96.06 189 VAL A O 1
ATOM 1413 N N . PHE A 1 190 ? -9.942 1.019 1.727 1.00 97.44 190 PHE A N 1
ATOM 1414 C CA . PHE A 1 190 ? -10.141 1.476 3.103 1.00 97.44 190 PHE A CA 1
ATOM 1415 C C . PHE A 1 190 ? -8.843 1.682 3.878 1.00 97.44 190 PHE A C 1
ATOM 1417 O O . PHE A 1 190 ? -7.839 1.014 3.650 1.00 97.44 190 PHE A O 1
ATOM 1424 N N . THR A 1 191 ? -8.921 2.546 4.879 1.00 97.94 191 THR A N 1
ATOM 1425 C CA . THR A 1 191 ? -8.000 2.566 6.005 1.00 97.94 191 THR A CA 1
ATOM 1426 C C . THR A 1 191 ? -8.704 1.910 7.180 1.00 97.94 191 THR A C 1
ATOM 1428 O O . THR A 1 191 ? -9.743 2.400 7.631 1.00 97.94 191 THR A O 1
ATOM 1431 N N . LEU A 1 192 ? -8.149 0.810 7.681 1.00 98.44 192 LEU A N 1
ATOM 1432 C CA . LEU A 1 192 ? -8.635 0.144 8.883 1.00 98.44 192 LEU A CA 1
ATOM 1433 C C . LEU A 1 192 ? -7.730 0.494 10.063 1.00 98.44 192 LEU A C 1
ATOM 1435 O O . LEU A 1 192 ? -6.550 0.152 10.077 1.00 98.44 192 LEU A O 1
ATOM 1439 N N . PHE A 1 193 ? -8.296 1.120 11.088 1.00 98.31 193 PHE A N 1
ATOM 1440 C CA . PHE A 1 193 ? -7.654 1.219 12.393 1.00 98.31 193 PHE A CA 1
ATOM 1441 C C . PHE A 1 193 ? -7.970 -0.058 13.176 1.00 98.31 193 PHE A C 1
ATOM 1443 O O . PHE A 1 193 ? -9.030 -0.156 13.781 1.00 98.31 193 PHE A O 1
ATOM 1450 N N . ALA A 1 194 ? -7.105 -1.069 13.103 1.00 97.62 194 ALA A N 1
ATOM 1451 C CA . ALA A 1 194 ? -7.359 -2.410 13.628 1.00 97.62 194 ALA A CA 1
ATOM 1452 C C . ALA A 1 194 ? -6.925 -2.527 15.099 1.00 97.62 194 ALA A C 1
ATOM 1454 O O . ALA A 1 194 ? -5.722 -2.505 15.374 1.00 97.62 194 ALA A O 1
ATOM 1455 N N . PRO A 1 195 ? -7.847 -2.669 16.069 1.00 96.56 195 PRO A N 1
ATOM 1456 C CA . PRO A 1 195 ? -7.457 -2.996 17.432 1.00 96.56 195 PRO A CA 1
ATOM 1457 C C . PRO A 1 195 ? -6.922 -4.423 17.470 1.00 96.56 195 PRO A C 1
ATOM 1459 O O . PRO A 1 195 ? -7.542 -5.322 16.901 1.00 96.56 195 PRO A O 1
ATOM 1462 N N . ASN A 1 196 ? -5.798 -4.634 18.150 1.00 94.81 196 ASN A N 1
ATOM 1463 C CA . ASN A 1 196 ? -5.317 -5.991 18.394 1.00 94.81 196 ASN A CA 1
ATOM 1464 C C . ASN A 1 196 ? -6.149 -6.702 19.479 1.00 94.81 196 ASN A C 1
ATOM 1466 O O . ASN A 1 196 ? -6.913 -6.077 20.217 1.00 94.81 196 ASN A O 1
ATOM 1470 N N . ASP A 1 197 ? -5.955 -8.007 19.639 1.00 94.38 197 ASP A N 1
ATOM 1471 C CA . ASP A 1 197 ? -6.713 -8.825 20.595 1.00 94.38 197 ASP A CA 1
ATOM 1472 C C . ASP A 1 197 ? -6.540 -8.351 22.053 1.00 94.38 197 ASP A C 1
ATOM 1474 O O . ASP A 1 197 ? -7.464 -8.418 22.865 1.00 94.38 197 ASP A O 1
ATOM 1478 N N . LYS A 1 198 ? -5.387 -7.753 22.398 1.00 92.88 198 LYS A N 1
ATOM 1479 C CA . LYS A 1 198 ? -5.187 -7.131 23.723 1.00 92.88 198 LYS A CA 1
ATOM 1480 C C . LYS A 1 198 ? -6.127 -5.944 23.948 1.00 92.88 198 LYS A C 1
ATOM 1482 O O . LYS A 1 198 ? -6.586 -5.751 25.072 1.00 92.88 198 LYS A O 1
ATOM 1487 N N . ALA A 1 199 ? -6.418 -5.167 22.904 1.00 90.88 199 ALA A N 1
ATOM 1488 C CA . ALA A 1 199 ? -7.386 -4.077 22.945 1.00 90.88 199 ALA A CA 1
ATOM 1489 C C . ALA A 1 199 ? -8.830 -4.600 23.077 1.00 90.88 199 ALA A C 1
ATOM 1491 O O . ALA A 1 199 ? -9.637 -4.014 23.803 1.00 90.88 199 ALA A O 1
ATOM 1492 N N . PHE A 1 200 ? -9.156 -5.711 22.404 1.00 84.94 200 PHE A N 1
ATOM 1493 C CA . PHE A 1 200 ? -10.492 -6.325 22.418 1.00 84.94 200 PHE A CA 1
ATOM 1494 C C . PHE A 1 200 ? -10.853 -7.001 23.740 1.00 84.94 200 PHE A C 1
ATOM 1496 O O . PHE A 1 200 ? -12.007 -6.904 24.179 1.00 84.94 200 PHE A O 1
ATOM 1503 N N . ALA A 1 201 ? -9.872 -7.609 24.413 1.00 80.94 201 ALA A N 1
ATOM 1504 C CA . ALA A 1 201 ? -10.052 -8.309 25.685 1.00 80.94 201 ALA A CA 1
ATOM 1505 C C . ALA A 1 201 ? -10.730 -7.454 26.782 1.00 80.94 201 ALA A C 1
ATOM 1507 O O . ALA A 1 201 ? -11.282 -7.997 27.740 1.00 80.94 201 ALA A O 1
ATOM 1508 N N . GLY A 1 202 ? -10.725 -6.121 26.648 1.00 63.81 202 GLY A N 1
ATOM 1509 C CA . GLY A 1 202 ? -11.344 -5.192 27.594 1.00 63.81 202 GLY A CA 1
ATOM 1510 C C . GLY A 1 202 ? -12.807 -4.807 27.330 1.00 63.81 202 GLY A C 1
ATOM 1511 O O . GLY A 1 202 ? -13.412 -4.217 28.223 1.00 63.81 202 GLY A O 1
ATOM 1512 N N . ILE A 1 203 ? -13.390 -5.090 26.152 1.00 70.19 203 ILE A N 1
ATOM 1513 C CA . ILE A 1 203 ? -14.583 -4.341 25.695 1.00 70.19 203 ILE A CA 1
ATOM 1514 C C . ILE A 1 203 ? -15.822 -5.176 25.339 1.00 70.19 203 ILE A C 1
ATOM 1516 O O . ILE A 1 203 ? -16.941 -4.678 25.483 1.00 70.19 203 ILE A O 1
ATOM 1520 N N . LEU A 1 204 ? -15.667 -6.446 24.944 1.00 56.62 204 LEU A N 1
ATOM 1521 C CA . LEU A 1 204 ? -16.793 -7.306 24.533 1.00 56.62 204 LEU A CA 1
ATOM 1522 C C . LEU A 1 204 ? -17.910 -7.463 25.594 1.00 56.62 204 LEU A C 1
ATOM 1524 O O . LEU A 1 204 ? -19.079 -7.499 25.207 1.00 56.62 204 LEU A O 1
ATOM 1528 N N . PRO A 1 205 ? -17.632 -7.480 26.916 1.00 56.91 205 PRO A N 1
ATOM 1529 C CA . PRO A 1 205 ? -18.688 -7.554 27.931 1.00 56.91 205 PRO A CA 1
ATOM 1530 C C . PRO A 1 205 ? -19.426 -6.229 28.196 1.00 56.91 205 PRO A C 1
ATOM 1532 O O . PRO A 1 205 ? -20.390 -6.231 28.958 1.00 56.91 205 PRO A O 1
ATOM 1535 N N . GLN A 1 206 ? -18.963 -5.096 27.652 1.00 57.81 206 GLN A N 1
ATOM 1536 C CA . GLN A 1 206 ? -19.370 -3.756 28.107 1.00 57.81 206 GLN A CA 1
ATOM 1537 C C . GLN A 1 206 ? -19.817 -2.810 26.986 1.00 57.81 206 GLN A C 1
ATOM 1539 O O . GLN A 1 206 ? -19.895 -1.605 27.216 1.00 57.81 206 GLN A O 1
ATOM 1544 N N . LEU A 1 207 ? -20.122 -3.317 25.787 1.00 61.38 207 LEU A N 1
ATOM 1545 C CA . LEU A 1 207 ? -20.465 -2.454 24.655 1.00 61.38 207 LEU A CA 1
ATOM 1546 C C . LEU A 1 207 ? -21.721 -1.599 24.951 1.00 61.38 207 LEU A C 1
ATOM 1548 O O . LEU A 1 207 ? -22.821 -2.138 25.108 1.00 61.38 207 LEU A O 1
ATOM 1552 N N . PRO A 1 208 ? -21.579 -0.264 25.059 1.00 53.00 208 PRO A N 1
ATOM 1553 C CA . PRO A 1 208 ? -22.637 0.606 25.548 1.00 53.00 208 PRO A CA 1
ATOM 1554 C C . PRO A 1 208 ? -23.610 0.956 24.421 1.00 53.00 208 PRO A C 1
ATOM 1556 O O . PRO A 1 208 ? -23.339 1.871 23.659 1.00 53.00 208 PRO A O 1
ATOM 1559 N N . GLY A 1 209 ? -24.743 0.256 24.305 1.00 55.78 209 GLY A N 1
ATOM 1560 C CA . GLY A 1 209 ? -25.927 0.652 23.511 1.00 55.78 209 GLY A CA 1
ATOM 1561 C C . GLY A 1 209 ? -25.776 0.796 21.980 1.00 55.78 209 GLY A C 1
ATOM 1562 O O . GLY A 1 209 ? -26.772 0.677 21.268 1.00 55.78 209 GLY A O 1
ATOM 1563 N N . ALA A 1 210 ? -24.570 1.021 21.457 1.00 65.50 210 ALA A N 1
ATOM 1564 C CA . ALA A 1 210 ? -24.225 1.017 20.046 1.00 65.50 210 ALA A CA 1
ATOM 1565 C C . ALA A 1 210 ? -24.108 -0.427 19.550 1.00 65.50 210 ALA A C 1
ATOM 1567 O O . ALA A 1 210 ? -23.588 -1.307 20.238 1.00 65.50 210 ALA A O 1
ATOM 1568 N N . THR A 1 211 ? -24.596 -0.679 18.338 1.00 83.38 211 THR A N 1
ATOM 1569 C CA . THR A 1 211 ? -24.462 -2.004 17.724 1.00 83.38 211 THR A CA 1
ATOM 1570 C C . THR A 1 211 ? -22.995 -2.290 17.404 1.00 83.38 211 THR A C 1
ATOM 1572 O O . THR A 1 211 ? -22.261 -1.379 17.023 1.00 83.38 211 THR A O 1
ATOM 1575 N N . LEU A 1 212 ? -22.576 -3.556 17.487 1.00 86.69 212 LEU A N 1
ATOM 1576 C CA . LEU A 1 212 ? -21.239 -3.995 17.062 1.00 86.69 212 LEU A CA 1
ATOM 1577 C C . LEU A 1 212 ? -20.886 -3.484 15.653 1.00 86.69 212 LEU A C 1
ATOM 1579 O O . LEU A 1 212 ? -19.773 -3.032 15.411 1.00 86.69 212 LEU A O 1
ATOM 1583 N N . LEU A 1 213 ? -21.870 -3.475 14.749 1.00 90.44 213 LEU A N 1
ATOM 1584 C CA . LEU A 1 213 ? -21.743 -2.942 13.394 1.00 90.44 213 LEU A CA 1
ATOM 1585 C C . LEU A 1 213 ? -21.336 -1.457 13.365 1.00 90.44 213 LEU A C 1
ATOM 1587 O O . LEU A 1 213 ? -20.496 -1.076 12.555 1.00 90.44 213 LEU A O 1
ATOM 1591 N N . ASP A 1 214 ? -21.924 -0.622 14.226 1.00 92.12 214 ASP A N 1
ATOM 1592 C CA . ASP A 1 214 ? -21.604 0.811 14.306 1.00 92.12 214 ASP A CA 1
ATOM 1593 C C . ASP A 1 214 ? -20.171 1.039 14.803 1.00 92.12 214 ASP A C 1
ATOM 1595 O O . ASP A 1 214 ? -19.438 1.855 14.247 1.00 92.12 214 ASP A O 1
ATOM 1599 N N . ILE A 1 215 ? -19.745 0.249 15.792 1.00 92.44 215 ILE A N 1
ATOM 1600 C CA . ILE A 1 215 ? -18.379 0.280 16.324 1.00 92.44 215 ILE A CA 1
ATOM 1601 C C . ILE A 1 215 ? -17.376 -0.128 15.247 1.00 92.44 215 ILE A C 1
ATOM 1603 O O . ILE A 1 215 ? -16.399 0.580 15.021 1.00 92.44 215 ILE A O 1
ATOM 1607 N N . LEU A 1 216 ? -17.611 -1.231 14.537 1.00 94.56 216 LEU A N 1
ATOM 1608 C CA . LEU A 1 216 ? -16.689 -1.684 13.494 1.00 94.56 216 LEU A CA 1
ATOM 1609 C C . LEU A 1 216 ? -16.599 -0.683 12.339 1.00 94.56 216 LEU A C 1
ATOM 1611 O O . LEU A 1 216 ? -15.503 -0.372 11.885 1.00 94.56 216 LEU A O 1
ATOM 1615 N N . LYS A 1 217 ? -17.721 -0.085 11.921 1.00 96.25 217 LYS A N 1
ATOM 1616 C CA . LYS A 1 217 ? -17.709 0.996 10.923 1.00 96.25 217 LYS A CA 1
ATOM 1617 C C . LYS A 1 217 ? -16.939 2.235 11.390 1.00 96.25 217 LYS A C 1
ATOM 1619 O O . LYS A 1 217 ? -16.386 2.940 10.553 1.00 96.25 217 LYS A O 1
ATOM 1624 N N . TYR A 1 218 ? -16.870 2.492 12.694 1.00 96.69 218 TYR A N 1
ATOM 1625 C CA . TYR A 1 218 ? -16.086 3.592 13.262 1.00 96.69 218 TYR A CA 1
ATOM 1626 C C . TYR A 1 218 ? -14.569 3.356 13.225 1.00 96.69 218 TYR A C 1
ATOM 1628 O O . TYR A 1 218 ? -13.798 4.301 13.346 1.00 96.69 218 TYR A O 1
ATOM 1636 N N . HIS A 1 219 ? -14.124 2.117 13.017 1.00 97.62 219 HIS A N 1
ATOM 1637 C CA . HIS A 1 219 ? -12.708 1.795 12.812 1.00 97.62 219 HIS A CA 1
ATOM 1638 C C . HIS A 1 219 ? -12.280 1.896 11.344 1.00 97.62 219 HIS A C 1
ATOM 1640 O O . HIS A 1 219 ? -11.100 1.752 11.034 1.00 97.62 219 HIS A O 1
ATOM 1646 N N . VAL A 1 220 ? -13.226 2.129 10.434 1.00 98.25 220 VAL A N 1
ATOM 1647 C CA . VAL A 1 220 ? -13.004 2.060 8.990 1.00 98.25 220 VAL A CA 1
ATOM 1648 C C . VAL A 1 220 ? -13.175 3.447 8.394 1.00 98.25 220 VAL A C 1
ATOM 1650 O O . VAL A 1 220 ? -14.213 4.079 8.567 1.00 98.25 220 VAL A O 1
ATOM 1653 N N . VAL A 1 221 ? -12.181 3.912 7.648 1.00 97.94 221 VAL A N 1
ATOM 1654 C CA . VAL A 1 221 ? -12.234 5.154 6.870 1.00 97.94 221 VAL A CA 1
ATOM 1655 C C . VAL A 1 221 ? -12.197 4.807 5.385 1.00 97.94 221 VAL A C 1
ATOM 1657 O O . VAL A 1 221 ? -11.468 3.910 4.970 1.00 97.94 221 VAL A O 1
ATOM 1660 N N . VAL A 1 222 ? -13.009 5.493 4.578 1.00 96.00 222 VAL A N 1
ATOM 1661 C CA . VAL A 1 222 ? -13.015 5.313 3.118 1.00 96.00 222 VAL A CA 1
ATOM 1662 C C . VAL A 1 222 ? -11.780 5.976 2.512 1.00 96.00 222 VAL A C 1
ATOM 1664 O O . VAL A 1 222 ? -11.504 7.144 2.784 1.00 96.00 222 VAL A O 1
ATOM 1667 N N . GLY A 1 223 ? -11.096 5.252 1.629 1.00 94.56 223 GLY A N 1
ATOM 1668 C CA . GLY A 1 223 ? -9.845 5.675 1.012 1.00 94.56 223 GLY A CA 1
ATOM 1669 C C . GLY A 1 223 ? -8.624 5.110 1.729 1.00 94.56 223 GLY A C 1
ATOM 1670 O O . GLY A 1 223 ? -8.720 4.595 2.834 1.00 94.56 223 GLY A O 1
ATOM 1671 N N . ASN A 1 224 ? -7.480 5.191 1.062 1.00 94.00 224 ASN A N 1
ATOM 1672 C CA . ASN A 1 224 ? -6.203 4.686 1.539 1.00 94.00 224 ASN A CA 1
ATOM 1673 C C . ASN A 1 224 ? -5.391 5.849 2.119 1.00 94.00 224 ASN A C 1
ATOM 1675 O O . ASN A 1 224 ? -5.014 6.759 1.385 1.00 94.00 224 ASN A O 1
ATOM 1679 N N . ILE A 1 225 ? -5.173 5.856 3.430 1.00 94.06 225 ILE A N 1
ATOM 1680 C CA . ILE A 1 225 ? -4.554 6.972 4.158 1.00 94.06 225 ILE A CA 1
ATOM 1681 C C . ILE A 1 225 ? -3.360 6.451 4.951 1.00 94.06 225 ILE A C 1
ATOM 1683 O O . ILE A 1 225 ? -3.535 5.819 5.996 1.00 94.06 225 ILE A O 1
ATOM 1687 N N . TYR A 1 226 ? -2.161 6.748 4.455 1.00 93.25 226 TYR A N 1
ATOM 1688 C CA . TYR A 1 226 ? -0.897 6.471 5.136 1.00 93.25 226 TYR A CA 1
ATOM 1689 C C . TYR A 1 226 ? -0.644 7.447 6.278 1.00 93.25 226 TYR A C 1
ATOM 1691 O O . TYR A 1 226 ? -1.140 8.574 6.270 1.00 93.25 226 TYR A O 1
ATOM 1699 N N . SER A 1 227 ? 0.178 7.032 7.238 1.00 91.31 227 SER A N 1
ATOM 1700 C CA . SER A 1 227 ? 0.571 7.859 8.377 1.00 91.31 227 SER A CA 1
ATOM 1701 C C . SER A 1 227 ? 1.268 9.154 7.943 1.00 91.31 227 SER A C 1
ATOM 1703 O O . SER A 1 227 ? 1.068 10.192 8.568 1.00 91.31 227 SER A O 1
ATOM 1705 N N . SER A 1 228 ? 2.005 9.125 6.828 1.00 88.31 228 SER A N 1
ATOM 1706 C CA . SER A 1 228 ? 2.674 10.289 6.232 1.00 88.31 228 SER A CA 1
ATOM 1707 C C . SER A 1 228 ? 1.712 11.370 5.736 1.00 88.31 228 SER A C 1
ATOM 1709 O O . SER A 1 228 ? 2.070 12.544 5.748 1.00 88.31 228 SER A O 1
ATOM 1711 N N . ALA A 1 229 ? 0.491 10.990 5.352 1.00 88.81 229 ALA A N 1
ATOM 1712 C CA . ALA A 1 229 ? -0.553 11.910 4.908 1.00 88.81 229 ALA A CA 1
ATOM 1713 C C . ALA A 1 229 ? -1.383 12.471 6.079 1.00 88.81 229 ALA A C 1
ATOM 1715 O O . ALA A 1 229 ? -2.308 13.260 5.861 1.00 88.81 229 ALA A O 1
ATOM 1716 N N . LEU A 1 230 ? -1.098 12.046 7.317 1.00 89.44 230 LEU A N 1
ATOM 1717 C CA . LEU A 1 230 ? -1.801 12.506 8.506 1.00 89.44 230 LEU A CA 1
ATOM 1718 C C . LEU A 1 230 ? -1.133 13.744 9.113 1.00 89.44 230 LEU A C 1
ATOM 1720 O O . LEU A 1 230 ? 0.084 13.828 9.242 1.00 89.44 230 LEU A O 1
ATOM 1724 N N . SER A 1 231 ? -1.953 14.698 9.548 1.00 92.12 231 SER A N 1
ATOM 1725 C CA . SER A 1 231 ? -1.521 15.904 10.264 1.00 92.12 231 SER A CA 1
ATOM 1726 C C . SER A 1 231 ? -2.101 15.962 11.677 1.00 92.12 231 SER A C 1
ATOM 1728 O O . SER A 1 231 ? -3.199 15.466 11.935 1.00 92.12 231 SER A O 1
ATOM 1730 N N . ASP A 1 232 ? -1.386 16.603 12.605 1.00 95.75 232 ASP A N 1
ATOM 1731 C CA . ASP A 1 232 ? -1.885 16.807 13.969 1.00 95.75 232 ASP A CA 1
ATOM 1732 C C . ASP A 1 232 ? -3.195 17.614 13.970 1.00 95.75 232 ASP A C 1
ATOM 1734 O O . ASP A 1 232 ? -3.329 18.619 13.269 1.00 95.75 232 ASP A O 1
ATOM 1738 N N . GLY A 1 233 ? -4.187 17.148 14.732 1.00 95.38 233 GLY A N 1
ATOM 1739 C CA . GLY A 1 233 ? -5.527 17.733 14.786 1.00 95.38 233 GLY A CA 1
ATOM 1740 C C . GLY A 1 233 ? -6.417 17.438 13.572 1.00 95.38 233 GLY A C 1
ATOM 1741 O O . GLY A 1 233 ? -7.563 17.896 13.542 1.00 95.38 233 GLY A O 1
ATOM 1742 N N . GLN A 1 234 ? -5.937 16.680 12.578 1.00 95.25 234 GLN A N 1
ATOM 1743 C CA . GLN A 1 234 ? -6.741 16.290 11.422 1.00 95.25 234 GLN A CA 1
ATOM 1744 C C . GLN A 1 234 ? -7.956 15.469 11.852 1.00 95.25 234 GLN A C 1
ATOM 1746 O O . GLN A 1 234 ? -7.872 14.599 12.719 1.00 95.25 234 GLN A O 1
ATOM 1751 N N . LYS A 1 235 ? -9.088 15.714 11.191 1.00 96.19 235 LYS A N 1
ATOM 1752 C CA . LYS A 1 235 ? -10.276 14.872 11.297 1.00 96.19 235 LYS A CA 1
ATOM 1753 C C . LYS A 1 235 ? -10.393 13.970 10.079 1.00 96.19 235 LYS A C 1
ATOM 1755 O O . LYS A 1 235 ? -10.236 14.443 8.954 1.00 96.19 235 LYS A O 1
ATOM 1760 N N . VAL A 1 236 ? -10.682 12.695 10.309 1.00 95.38 236 VAL A N 1
ATOM 1761 C CA . VAL A 1 236 ? -10.957 11.711 9.257 1.00 95.38 236 VAL A CA 1
ATOM 1762 C C . VAL A 1 236 ? -12.339 11.108 9.475 1.00 95.38 236 VAL A C 1
ATOM 1764 O O . VAL A 1 236 ? -12.637 10.591 10.550 1.00 95.38 236 VAL A O 1
ATOM 1767 N N . THR A 1 237 ? -13.204 11.203 8.468 1.00 97.00 237 THR A N 1
ATOM 1768 C CA . THR A 1 237 ? -14.583 10.710 8.557 1.00 97.00 237 THR A CA 1
ATOM 1769 C C . THR A 1 237 ? -14.631 9.208 8.312 1.00 97.00 237 THR A C 1
ATOM 1771 O O . THR A 1 237 ? -14.131 8.707 7.305 1.00 97.00 237 THR A O 1
ATOM 1774 N N . THR A 1 238 ? -15.252 8.483 9.233 1.00 97.50 238 THR A N 1
ATOM 1775 C CA . THR A 1 238 ? -15.357 7.020 9.193 1.00 97.50 238 THR A CA 1
ATOM 1776 C C . THR A 1 238 ? -16.589 6.553 8.425 1.00 97.50 238 THR A C 1
ATOM 1778 O O . THR A 1 238 ? -17.471 7.336 8.066 1.00 97.50 238 THR A O 1
ATOM 1781 N N . LEU A 1 239 ? -16.694 5.242 8.213 1.00 96.06 239 LEU A N 1
ATOM 1782 C CA . LEU A 1 239 ? -17.802 4.601 7.515 1.00 96.06 239 LEU A CA 1
ATOM 1783 C C . LEU A 1 239 ? -19.133 4.701 8.281 1.00 96.06 239 LEU A C 1
ATOM 1785 O O . LEU A 1 239 ? -20.193 4.525 7.679 1.00 96.06 239 LEU A O 1
ATOM 1789 N N . ASN A 1 240 ? -19.111 5.001 9.587 1.00 94.31 240 ASN A N 1
ATOM 1790 C CA . ASN A 1 240 ? -20.334 5.316 10.335 1.00 94.31 240 ASN A CA 1
ATOM 1791 C C . ASN A 1 240 ? -20.736 6.803 10.256 1.00 94.31 240 ASN A C 1
ATOM 1793 O O . ASN A 1 240 ? -21.768 7.189 10.801 1.00 94.31 240 ASN A O 1
ATOM 1797 N N . GLY A 1 241 ? -19.940 7.632 9.573 1.00 95.06 241 GLY A N 1
ATOM 1798 C CA . GLY A 1 241 ? -20.186 9.058 9.372 1.00 95.06 241 GLY A CA 1
ATOM 1799 C C . GLY A 1 241 ? -19.682 9.970 10.492 1.00 95.06 241 GLY A C 1
ATOM 1800 O O . GLY A 1 241 ? -19.815 11.185 10.368 1.00 95.06 241 GLY A O 1
ATOM 1801 N N . LYS A 1 242 ? -19.106 9.426 11.572 1.00 95.50 242 LYS A N 1
ATOM 1802 C CA . LYS A 1 242 ? -18.458 10.212 12.633 1.00 95.50 242 LYS A CA 1
ATOM 1803 C C . LYS A 1 242 ? -16.964 10.368 12.357 1.00 95.50 242 LYS A C 1
ATOM 1805 O O . LYS A 1 242 ? -16.356 9.529 11.690 1.00 95.50 242 LYS A O 1
ATOM 1810 N N . ASP A 1 243 ? -16.376 11.426 12.902 1.00 96.94 243 ASP A N 1
ATOM 1811 C CA . ASP A 1 243 ? -14.962 11.743 12.706 1.00 96.94 243 ASP A CA 1
ATOM 1812 C C . ASP A 1 243 ? -14.071 11.112 13.782 1.00 96.94 243 ASP A C 1
ATOM 1814 O O . ASP A 1 243 ? -14.369 11.173 14.977 1.00 96.94 243 ASP A O 1
ATOM 1818 N N . LEU A 1 244 ? -12.918 10.598 13.361 1.00 97.19 244 LEU A N 1
ATOM 1819 C CA . LEU A 1 244 ? -11.773 10.357 14.233 1.00 97.19 244 LEU A CA 1
ATOM 1820 C C . LEU A 1 244 ? -10.866 11.582 14.208 1.00 97.19 244 LEU A C 1
ATOM 1822 O O . LEU A 1 244 ? -10.650 12.183 13.158 1.00 97.19 244 LEU A O 1
ATOM 1826 N N . THR A 1 245 ? -10.311 11.935 15.360 1.00 96.94 245 THR A N 1
ATOM 1827 C CA . THR A 1 245 ? -9.313 12.994 15.497 1.00 96.94 245 THR A CA 1
ATOM 1828 C C . THR A 1 245 ? -7.929 12.374 15.600 1.00 96.94 245 THR A C 1
ATOM 1830 O O . THR A 1 245 ? -7.680 11.530 16.465 1.00 96.94 245 THR A O 1
ATOM 1833 N N . VAL A 1 246 ? -7.030 12.817 14.731 1.00 97.31 246 VAL A N 1
ATOM 1834 C CA . VAL A 1 246 ? -5.612 12.477 14.757 1.00 97.31 246 VAL A CA 1
ATOM 1835 C C . VAL A 1 246 ? -4.907 13.388 15.757 1.00 97.31 246 VAL A C 1
ATOM 1837 O O . VAL A 1 246 ? -5.136 14.598 15.787 1.00 97.31 246 VAL A O 1
ATOM 1840 N N . SER A 1 247 ? -4.036 12.820 16.580 1.00 96.75 247 SER A N 1
ATOM 1841 C CA . SER A 1 247 ? -3.118 13.573 17.433 1.00 96.75 247 SER A CA 1
ATOM 1842 C C . SER A 1 247 ? -1.705 13.044 17.246 1.00 96.75 247 SER A C 1
ATOM 1844 O O . SER A 1 247 ? -1.481 11.845 17.384 1.00 96.75 247 SER A O 1
ATOM 1846 N N . ILE A 1 248 ? -0.754 13.921 16.943 1.00 95.19 248 ILE A N 1
ATOM 1847 C CA . ILE A 1 248 ? 0.649 13.570 16.719 1.00 95.19 248 ILE A CA 1
ATOM 1848 C C . ILE A 1 248 ? 1.490 14.337 17.730 1.00 95.19 248 ILE A C 1
ATOM 1850 O O . ILE A 1 248 ? 1.600 15.560 17.674 1.00 95.19 248 ILE A O 1
ATOM 1854 N N . LYS A 1 249 ? 2.099 13.615 18.669 1.00 93.75 249 LYS A N 1
ATOM 1855 C CA . LYS A 1 249 ? 2.970 14.208 19.686 1.00 93.75 249 LYS A CA 1
ATOM 1856 C C . LYS A 1 249 ? 4.196 13.336 19.891 1.00 93.75 249 LYS A C 1
ATOM 1858 O O . LYS A 1 249 ? 4.057 12.137 20.087 1.00 93.75 249 LYS A O 1
ATOM 1863 N N . ASP A 1 250 ? 5.382 13.942 19.865 1.00 90.12 250 ASP A N 1
ATOM 1864 C CA . ASP A 1 250 ? 6.659 13.246 20.078 1.00 90.12 250 ASP A CA 1
ATOM 1865 C C . ASP A 1 250 ? 6.826 12.018 19.148 1.00 90.12 250 ASP A C 1
ATOM 1867 O O . ASP A 1 250 ? 7.268 10.955 19.575 1.00 90.12 250 ASP A O 1
ATOM 1871 N N . ASN A 1 251 ? 6.428 12.160 17.873 1.00 86.38 251 ASN A N 1
ATOM 1872 C CA . ASN A 1 251 ? 6.353 11.095 16.852 1.00 86.38 251 ASN A CA 1
ATOM 1873 C C . ASN A 1 251 ? 5.413 9.919 17.180 1.00 86.38 251 ASN A C 1
ATOM 1875 O O . ASN A 1 251 ? 5.436 8.901 16.492 1.00 86.38 251 ASN A O 1
ATOM 1879 N N . VAL A 1 252 ? 4.556 10.052 18.192 1.00 90.38 252 VAL A N 1
ATOM 1880 C CA . VAL A 1 252 ? 3.503 9.085 18.504 1.00 90.38 252 VAL A CA 1
ATOM 1881 C C . VAL A 1 252 ? 2.193 9.565 17.892 1.00 90.38 252 VAL A C 1
ATOM 1883 O O . VAL A 1 252 ? 1.685 10.630 18.250 1.00 90.38 252 VAL A O 1
ATOM 1886 N N . VAL A 1 253 ? 1.639 8.760 16.985 1.00 94.75 253 VAL A N 1
ATOM 1887 C CA . VAL A 1 253 ? 0.321 8.990 16.385 1.00 94.75 253 VAL A CA 1
ATOM 1888 C C . VAL A 1 253 ? -0.752 8.351 17.260 1.00 94.75 253 VAL A C 1
ATOM 1890 O O . VAL A 1 253 ? -0.637 7.198 17.686 1.00 94.75 253 VAL A O 1
ATOM 1893 N N . LYS A 1 254 ? -1.817 9.107 17.518 1.00 96.62 254 LYS A N 1
ATOM 1894 C CA . LYS A 1 254 ? -3.011 8.650 18.219 1.00 96.62 254 LYS A CA 1
ATOM 1895 C C . LYS A 1 254 ? -4.271 8.967 17.434 1.00 96.62 254 LYS A C 1
ATOM 1897 O O . LYS A 1 254 ? -4.362 10.012 16.798 1.00 96.62 254 LYS A O 1
ATOM 1902 N N . ILE A 1 255 ? -5.261 8.092 17.552 1.00 97.19 255 ILE A N 1
ATOM 1903 C CA . ILE A 1 255 ? -6.565 8.200 16.899 1.00 97.19 255 ILE A CA 1
ATOM 1904 C C . ILE A 1 255 ? -7.627 8.189 17.992 1.00 97.19 255 ILE A C 1
ATOM 1906 O O . ILE A 1 255 ? -7.818 7.179 18.663 1.00 97.19 255 ILE A O 1
ATOM 1910 N N . ASN A 1 256 ? -8.263 9.336 18.249 1.00 95.38 256 ASN A N 1
ATOM 1911 C CA . ASN A 1 256 ? -9.170 9.524 19.393 1.00 95.38 256 ASN A CA 1
ATOM 1912 C C . ASN A 1 256 ? -8.580 9.044 20.741 1.00 95.38 256 ASN A C 1
ATOM 1914 O O . ASN A 1 256 ? -9.294 8.560 21.615 1.00 95.38 256 ASN A O 1
ATOM 1918 N N . GLY A 1 257 ? -7.261 9.174 20.913 1.00 93.56 257 GLY A N 1
ATOM 1919 C CA . GLY A 1 257 ? -6.541 8.746 22.116 1.00 93.56 257 GLY A CA 1
ATOM 1920 C C . GLY A 1 257 ? -5.971 7.323 22.074 1.00 93.56 257 GLY A C 1
ATOM 1921 O O . GLY A 1 257 ? -5.041 7.063 22.842 1.00 93.56 257 GLY A O 1
ATOM 1922 N N . ALA A 1 258 ? -6.438 6.459 21.165 1.00 96.12 258 ALA A N 1
ATOM 1923 C CA . ALA A 1 258 ? -5.852 5.140 20.915 1.00 96.12 258 ALA A CA 1
ATOM 1924 C C . ALA A 1 258 ? -4.474 5.292 20.264 1.00 96.12 258 ALA A C 1
ATOM 1926 O O . ALA A 1 258 ? -4.330 6.060 19.312 1.00 96.12 258 ALA A O 1
ATOM 1927 N N . THR A 1 259 ? -3.460 4.596 20.766 1.00 96.81 259 THR A N 1
ATOM 1928 C CA . THR A 1 259 ? -2.097 4.675 20.225 1.00 96.81 259 THR A CA 1
ATOM 1929 C C . THR A 1 259 ? -1.970 3.783 19.001 1.00 96.81 259 THR A C 1
ATOM 1931 O O . THR A 1 259 ? -2.344 2.613 19.059 1.00 96.81 259 THR A O 1
ATOM 1934 N N . VAL A 1 260 ? -1.400 4.310 17.914 1.00 97.56 260 VAL A N 1
ATOM 1935 C CA . VAL A 1 260 ? -1.010 3.495 16.757 1.00 97.56 260 VAL A CA 1
ATOM 1936 C C . VAL A 1 260 ? 0.275 2.741 17.104 1.00 97.56 260 VAL A C 1
ATOM 1938 O O . VAL A 1 260 ? 1.315 3.350 17.346 1.00 97.56 260 VAL A O 1
ATOM 1941 N N . LEU A 1 261 ? 0.190 1.414 17.167 1.00 96.44 261 LEU A N 1
ATOM 1942 C CA . LEU A 1 261 ? 1.291 0.506 17.503 1.00 96.44 261 LEU A CA 1
ATOM 1943 C C . LEU A 1 261 ? 2.137 0.151 16.281 1.00 96.44 261 LEU A C 1
ATOM 1945 O O . LEU A 1 261 ? 3.351 -0.014 16.373 1.00 96.44 261 LEU A O 1
ATOM 1949 N N . THR A 1 262 ? 1.489 -0.004 15.132 1.00 96.25 262 THR A N 1
ATOM 1950 C CA . THR A 1 262 ? 2.126 -0.297 13.848 1.00 96.25 262 THR A CA 1
ATOM 1951 C C . THR A 1 262 ? 1.313 0.398 12.773 1.00 96.25 262 THR A C 1
ATOM 1953 O O . THR A 1 262 ? 0.096 0.246 12.731 1.00 96.25 262 THR A O 1
ATOM 1956 N N . ALA A 1 263 ? 1.973 1.197 11.946 1.00 95.88 263 ALA A N 1
ATOM 1957 C CA . ALA A 1 263 ? 1.335 1.958 10.884 1.00 95.88 263 ALA A CA 1
ATOM 1958 C C . ALA A 1 263 ? 1.695 1.383 9.513 1.00 95.88 263 ALA A C 1
ATOM 1960 O O . ALA A 1 263 ? 2.695 0.677 9.376 1.00 95.88 263 ALA A O 1
ATOM 1961 N N . ASP A 1 264 ? 0.906 1.755 8.507 1.00 95.50 264 ASP A N 1
ATOM 1962 C CA . ASP A 1 264 ? 1.236 1.581 7.088 1.00 95.50 264 ASP A CA 1
ATOM 1963 C C . ASP A 1 264 ? 1.400 0.122 6.631 1.00 95.50 264 ASP A C 1
ATOM 1965 O O . ASP A 1 264 ? 2.214 -0.192 5.760 1.00 95.50 264 ASP A O 1
ATOM 1969 N N . ILE A 1 265 ? 0.593 -0.788 7.183 1.00 97.00 265 ILE A N 1
ATOM 1970 C CA . ILE A 1 265 ? 0.523 -2.168 6.694 1.00 97.00 265 ILE A CA 1
ATOM 1971 C C . ILE A 1 265 ? -0.263 -2.176 5.382 1.00 97.00 265 ILE A C 1
ATOM 1973 O O . ILE A 1 265 ? -1.481 -1.987 5.367 1.00 97.00 265 ILE A O 1
ATOM 1977 N N . ASN A 1 266 ? 0.442 -2.392 4.276 1.00 96.00 266 ASN A N 1
ATOM 1978 C CA . ASN A 1 266 ? -0.144 -2.441 2.942 1.00 96.00 266 ASN A CA 1
ATOM 1979 C C . ASN A 1 266 ? -0.946 -3.729 2.710 1.00 96.00 266 ASN A C 1
ATOM 1981 O O . ASN A 1 266 ? -0.458 -4.829 2.957 1.00 96.00 266 ASN A O 1
ATOM 1985 N N . THR A 1 267 ? -2.143 -3.583 2.141 1.00 97.25 267 THR A N 1
ATOM 1986 C CA . THR A 1 267 ? -3.005 -4.688 1.695 1.00 97.25 267 THR A CA 1
ATOM 1987 C C . THR A 1 267 ? -3.491 -4.435 0.263 1.00 97.25 267 THR A C 1
ATOM 1989 O O . THR A 1 267 ? -3.420 -3.318 -0.250 1.00 97.25 267 THR A O 1
ATOM 1992 N N . ASN A 1 268 ? -4.037 -5.451 -0.406 1.00 95.75 268 ASN A N 1
ATOM 1993 C CA . ASN A 1 268 ? -4.528 -5.343 -1.786 1.00 95.75 268 ASN A CA 1
ATOM 1994 C C . ASN A 1 268 ? -5.764 -4.437 -1.959 1.00 95.75 268 ASN A C 1
ATOM 1996 O O . ASN A 1 268 ? -6.172 -4.171 -3.094 1.00 95.75 268 ASN A O 1
ATOM 2000 N N . ASN A 1 269 ? -6.399 -3.991 -0.875 1.00 96.38 269 ASN A N 1
ATOM 2001 C CA . ASN A 1 269 ? -7.563 -3.106 -0.908 1.00 96.38 269 ASN A CA 1
ATOM 2002 C C . ASN A 1 269 ? -7.518 -2.017 0.180 1.00 96.38 269 ASN A C 1
ATOM 2004 O O . ASN A 1 269 ? -8.559 -1.474 0.542 1.00 96.38 269 ASN A O 1
ATOM 2008 N N . GLY A 1 270 ? -6.339 -1.672 0.693 1.00 96.69 270 GLY A N 1
ATOM 2009 C CA . GLY A 1 270 ? -6.227 -0.609 1.680 1.00 96.69 270 GLY A CA 1
ATOM 2010 C C . GLY A 1 270 ? -4.972 -0.658 2.533 1.00 96.69 270 GLY A C 1
ATOM 2011 O O . GLY A 1 270 ? -4.007 -1.358 2.219 1.00 96.69 270 GLY A O 1
ATOM 2012 N N . VAL A 1 271 ? -5.034 0.043 3.658 1.00 97.56 271 VAL A N 1
ATOM 2013 C CA . VAL A 1 271 ? -3.967 0.104 4.655 1.00 97.56 271 VAL A CA 1
ATOM 2014 C C . VAL A 1 271 ? -4.519 -0.189 6.044 1.00 97.56 271 VAL A C 1
ATOM 2016 O O . VAL A 1 271 ? -5.618 0.243 6.399 1.00 97.56 271 VAL A O 1
ATOM 2019 N N . ILE A 1 272 ? -3.750 -0.928 6.838 1.00 98.56 272 ILE A N 1
ATOM 2020 C CA . ILE A 1 272 ? -4.060 -1.203 8.239 1.00 98.56 272 ILE A CA 1
ATOM 2021 C C . ILE A 1 272 ? -3.118 -0.387 9.133 1.00 98.56 272 ILE A C 1
ATOM 2023 O O . ILE A 1 272 ? -1.901 -0.381 8.948 1.00 98.56 272 ILE A O 1
ATOM 2027 N N . HIS A 1 273 ? -3.698 0.268 10.138 1.00 98.19 273 HIS A N 1
ATOM 2028 C CA . HIS A 1 273 ? -2.988 0.849 11.276 1.00 98.19 273 HIS A CA 1
ATOM 2029 C C . HIS A 1 273 ? -3.416 0.108 12.537 1.00 98.19 273 HIS A C 1
ATOM 2031 O O . HIS A 1 273 ? -4.576 0.177 12.939 1.00 98.19 273 HIS A O 1
ATOM 2037 N N . VAL A 1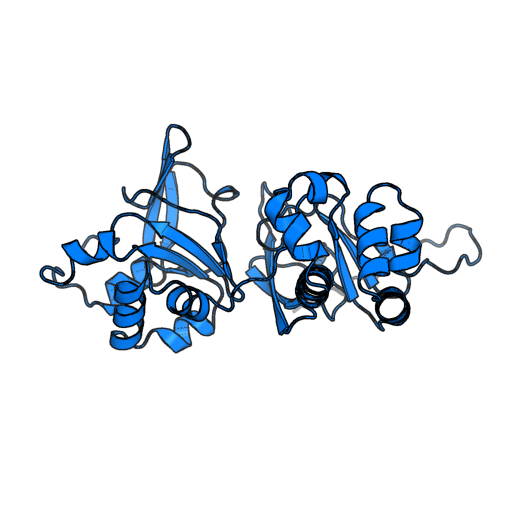 274 ? -2.495 -0.606 13.169 1.00 98.19 274 VAL A N 1
ATOM 2038 C CA . VAL A 1 274 ? -2.760 -1.363 14.395 1.00 98.19 274 VAL A CA 1
ATOM 2039 C C . VAL A 1 274 ? -2.865 -0.401 15.568 1.00 98.19 274 VAL A C 1
ATOM 2041 O O . VAL A 1 274 ? -1.969 0.420 15.764 1.00 98.19 274 VAL A O 1
ATOM 2044 N N . ILE A 1 275 ? -3.919 -0.517 16.374 1.00 97.44 275 ILE A N 1
ATOM 2045 C CA . ILE A 1 275 ? -4.154 0.335 17.544 1.00 97.44 275 ILE A CA 1
ATOM 2046 C C . ILE A 1 275 ? -4.274 -0.473 18.842 1.00 97.44 275 ILE A C 1
ATOM 2048 O O . ILE A 1 275 ? -4.625 -1.652 18.841 1.00 97.44 275 ILE A O 1
ATOM 2052 N N . ASP A 1 276 ? -3.972 0.176 19.966 1.00 95.69 276 ASP A N 1
ATOM 2053 C CA . ASP A 1 276 ? -3.982 -0.430 21.308 1.00 95.69 276 ASP A CA 1
ATOM 2054 C C . ASP A 1 276 ? -5.344 -0.410 22.020 1.00 95.69 276 ASP A C 1
ATOM 2056 O O . ASP A 1 276 ? -5.480 -0.973 23.105 1.00 95.69 276 ASP A O 1
ATOM 2060 N N . THR A 1 277 ? -6.343 0.252 21.434 1.00 93.75 277 THR A N 1
ATOM 2061 C CA . THR A 1 277 ? -7.635 0.519 22.072 1.00 93.75 277 THR A CA 1
ATOM 2062 C C . THR A 1 277 ? -8.754 0.437 21.042 1.00 93.75 277 THR A C 1
ATOM 2064 O O . THR A 1 277 ? -8.631 0.997 19.957 1.00 93.75 277 THR A O 1
ATOM 2067 N N . VAL A 1 278 ? -9.874 -0.204 21.385 1.00 93.38 278 VAL A N 1
ATOM 2068 C CA . VAL A 1 278 ? -11.079 -0.191 20.541 1.00 93.38 278 VAL A CA 1
ATOM 2069 C C . VAL A 1 278 ? -11.703 1.210 20.553 1.00 93.38 278 VAL A C 1
ATOM 2071 O O . VAL A 1 278 ? -12.011 1.769 21.607 1.00 93.38 278 VAL A O 1
ATOM 2074 N N . LEU A 1 279 ? -11.918 1.775 19.369 1.00 93.44 279 LEU A N 1
ATOM 2075 C CA . LEU A 1 279 ? -12.559 3.067 19.155 1.00 93.44 279 LEU A CA 1
ATOM 2076 C C . LEU A 1 279 ? -14.065 2.953 19.399 1.00 93.44 279 LEU A C 1
ATOM 2078 O O . LEU A 1 279 ? -14.778 2.239 18.695 1.00 93.44 279 LEU A O 1
ATOM 2082 N N . ILE A 1 280 ? -14.569 3.708 20.372 1.00 90.19 280 ILE A N 1
ATOM 2083 C CA . ILE A 1 280 ? -16.000 3.771 20.673 1.00 90.19 280 ILE A CA 1
ATOM 2084 C C . ILE A 1 280 ? -16.570 5.092 20.138 1.00 90.19 280 ILE A C 1
ATOM 2086 O O . ILE A 1 280 ? -16.071 6.160 20.508 1.00 90.19 280 ILE A O 1
ATOM 2090 N N . PRO A 1 281 ? -17.604 5.057 19.278 1.00 87.19 281 PRO A N 1
ATOM 2091 C CA . PRO A 1 281 ? -18.275 6.268 18.824 1.00 87.19 281 PRO A CA 1
ATOM 2092 C C . PRO A 1 281 ? -18.905 6.996 20.018 1.00 87.19 281 PRO A C 1
ATOM 2094 O O . PRO A 1 281 ? -19.675 6.395 20.766 1.00 87.19 281 PRO A O 1
ATOM 2097 N N . SER A 1 282 ? -18.634 8.292 20.196 1.00 78.56 282 SER A N 1
ATOM 2098 C CA . SER A 1 282 ? -19.359 9.088 21.196 1.00 78.56 282 SER A CA 1
ATOM 2099 C C . SER A 1 282 ? -20.840 9.158 20.820 1.00 78.56 282 SER A C 1
ATOM 2101 O O . SER A 1 282 ? -21.146 9.328 19.637 1.00 78.56 282 SER A O 1
ATOM 2103 N N . SER A 1 283 ? -21.736 8.991 21.797 1.00 59.78 283 SER A N 1
ATOM 2104 C CA . SER A 1 283 ? -23.197 9.001 21.613 1.00 59.78 283 SER A CA 1
ATOM 2105 C C . SER A 1 283 ? -23.703 10.258 20.916 1.00 59.78 283 SER A C 1
ATOM 2107 O O . SER A 1 283 ? -23.211 11.356 21.256 1.00 59.78 283 SER A O 1
#

Radius of gyration: 21.56 Å; Cα contacts (8 Å, |Δi|>4): 526; chains: 1; bounding box: 49×39×66 Å

Mean predicted aligned error: 6.69 Å

Secondary structure (DSSP, 8-state):
-------------S---PPPP-HHHHHHH-GGGHHHHHHHHHTT-HHHHHH-SSEEEEEE-HHHHHTS-HHHHHHHHH-HHHHHHHHHHTEESS---GGG--TT-EEEBTTSSEEEEEEETTTEEEETTEEEEEEEEEETTEEEEEESS--PPPSSSHHHHHHHTHHHHHHHHHHHHHTT-HHHHHHS-EEEEEE-HHHHTTTTT---SS-HHHHHHHTEEES---GGG--TT-EEEBTTSPEEEEEEETTEEEETTEEEEEEEEEETTEEEEEESS------

Solvent-accessible surface area (backbone atoms only — not comparable to full-atom values): 15695 Å² total; per-residue (Å²): 141,81,85,84,79,85,78,83,81,79,83,86,77,90,75,95,76,78,79,60,45,35,58,59,56,47,41,73,73,37,78,56,24,50,58,52,53,51,50,37,54,76,56,64,41,53,66,57,55,58,66,41,80,47,20,21,36,52,44,36,30,46,67,8,55,68,69,50,55,68,69,60,54,51,50,32,73,75,31,58,66,56,37,42,44,32,59,33,42,32,24,30,77,45,71,66,48,69,92,74,64,48,65,57,37,76,43,54,22,68,72,78,47,40,45,42,25,39,62,44,100,86,66,43,48,24,50,73,80,36,47,53,79,44,70,61,47,73,37,66,31,32,25,36,28,35,23,67,45,69,60,70,70,53,66,41,34,64,68,48,37,35,63,75,39,48,94,38,19,50,58,50,50,52,50,37,60,77,50,67,42,58,69,64,60,70,74,44,47,26,21,36,53,42,35,30,37,80,22,47,77,77,40,80,94,64,66,76,91,62,53,71,52,53,36,56,27,55,33,27,27,78,37,59,68,45,69,88,79,60,50,67,72,36,73,47,60,18,68,62,70,52,70,42,41,32,41,62,55,96,91,43,49,22,52,73,78,26,43,56,78,43,70,65,42,63,28,44,34,28,27,38,29,33,22,60,38,67,66,73,78,80,131